Protein AF-A0A9X9LPS5-F1 (afdb_monomer)

pLDDT: mean 84.14, std 15.3, range [24.0, 96.62]

Radius of gyration: 23.67 Å; Cα contacts (8 Å, |Δi|>4): 161; chains: 1; bounding box: 56×46×70 Å

Sequence (184 aa):
MENSTHTVIEFTRELHTCDINDKSITESTVRVIWAYHHEDVGEAGPKYHDSNRGTKSLRLLNPEKTNVLSTAIPYFDLVNQDVPIPNKGTTYWCQMFKIPVFQEKHHVIKVEPLIQRGHESLVHHILLYQCSSSFNDSVLDYGHECYHPNMPDAFLTCETVIFAWAIGGEVGPMITEMGHYSWL

Structure (mmCIF, N/CA/C/O backbone):
data_AF-A0A9X9LPS5-F1
#
_entry.id   AF-A0A9X9LPS5-F1
#
loop_
_atom_site.group_PDB
_atom_site.id
_atom_site.type_symbol
_atom_site.label_atom_id
_atom_site.label_alt_id
_atom_site.label_comp_id
_atom_site.label_asym_id
_atom_site.label_entity_id
_atom_site.label_seq_id
_atom_site.pdbx_PDB_ins_code
_atom_site.Cartn_x
_atom_site.Cartn_y
_atom_site.Cartn_z
_atom_site.occupancy
_atom_site.B_iso_or_equiv
_atom_site.auth_seq_id
_atom_site.auth_comp_id
_atom_site.auth_asym_id
_atom_site.auth_atom_id
_atom_site.pdbx_PDB_model_num
ATOM 1 N N . MET A 1 1 ? 27.920 -9.971 -15.909 1.00 74.62 1 MET A N 1
ATOM 2 C CA . MET A 1 1 ? 28.375 -11.345 -15.593 1.00 74.62 1 MET A CA 1
ATOM 3 C C . MET A 1 1 ? 27.223 -12.292 -15.856 1.00 74.62 1 MET A C 1
ATOM 5 O O . MET A 1 1 ? 26.151 -12.054 -15.323 1.00 74.62 1 MET A O 1
ATOM 9 N N . GLU A 1 2 ? 27.417 -13.319 -16.674 1.00 83.19 2 GLU A N 1
ATOM 10 C CA . GLU A 1 2 ? 26.388 -14.314 -16.997 1.00 83.19 2 GLU A CA 1
ATOM 11 C C . GLU A 1 2 ? 26.778 -15.671 -16.409 1.00 83.19 2 GLU A C 1
ATOM 13 O O . GLU A 1 2 ? 27.948 -16.053 -16.439 1.00 83.19 2 GLU A O 1
ATOM 18 N N . ASN A 1 3 ? 25.806 -16.377 -15.838 1.00 86.69 3 ASN A N 1
ATOM 19 C CA . ASN A 1 3 ? 25.945 -17.771 -15.434 1.00 86.69 3 ASN A CA 1
ATOM 20 C C . ASN A 1 3 ? 24.772 -18.596 -15.983 1.00 86.69 3 ASN A C 1
ATOM 22 O O . ASN A 1 3 ? 23.863 -18.060 -16.606 1.00 86.69 3 ASN A O 1
ATOM 26 N N . SER A 1 4 ? 24.758 -19.902 -15.709 1.00 87.44 4 SER A N 1
ATOM 27 C CA . SER A 1 4 ? 23.743 -20.839 -16.220 1.00 87.44 4 SER A CA 1
ATOM 28 C C . SER A 1 4 ? 22.293 -20.541 -15.814 1.00 87.44 4 SER A C 1
ATOM 30 O O . SER A 1 4 ? 21.385 -21.217 -16.290 1.00 87.44 4 SER A O 1
ATOM 32 N N . THR A 1 5 ? 22.059 -19.581 -14.919 1.00 89.19 5 THR A N 1
ATOM 33 C CA . THR A 1 5 ? 20.726 -19.247 -14.403 1.00 89.19 5 THR A CA 1
ATOM 34 C C . THR A 1 5 ? 20.349 -17.782 -14.597 1.00 89.19 5 THR A C 1
ATOM 36 O O . THR A 1 5 ? 19.162 -17.485 -14.692 1.00 89.19 5 THR A O 1
ATOM 39 N N . HIS A 1 6 ? 21.321 -16.865 -14.632 1.00 83.88 6 HIS A N 1
ATOM 40 C CA . HIS A 1 6 ? 21.060 -15.429 -14.622 1.00 83.88 6 HIS A CA 1
ATOM 41 C C . HIS A 1 6 ? 22.173 -14.632 -15.309 1.00 83.88 6 HIS A C 1
ATOM 43 O O . HIS A 1 6 ? 23.361 -14.945 -15.191 1.00 83.88 6 HIS A O 1
ATOM 49 N N . THR A 1 7 ? 21.769 -13.515 -15.908 1.00 84.19 7 THR A N 1
ATOM 50 C CA . THR A 1 7 ? 22.662 -12.459 -16.389 1.00 84.19 7 THR A CA 1
ATOM 51 C C . THR A 1 7 ? 22.560 -11.254 -15.464 1.00 84.19 7 THR A C 1
ATOM 53 O O . THR A 1 7 ? 21.477 -10.728 -15.220 1.00 84.19 7 THR A O 1
ATOM 56 N N . VAL A 1 8 ? 23.702 -10.808 -14.949 1.00 88.44 8 VAL A N 1
ATOM 57 C CA . VAL A 1 8 ? 23.836 -9.601 -14.131 1.00 88.44 8 VAL A CA 1
ATOM 58 C C . VAL A 1 8 ? 24.397 -8.483 -14.997 1.00 88.44 8 VAL A C 1
ATOM 60 O O . VAL A 1 8 ? 25.515 -8.598 -15.516 1.00 88.44 8 VAL A O 1
ATOM 63 N N . ILE A 1 9 ? 23.625 -7.405 -15.120 1.00 87.81 9 ILE A N 1
ATOM 64 C CA . ILE A 1 9 ? 24.008 -6.163 -15.790 1.00 87.81 9 ILE A CA 1
ATOM 65 C C . ILE A 1 9 ? 24.124 -5.085 -14.717 1.00 87.81 9 ILE A C 1
ATOM 67 O O . ILE A 1 9 ? 23.168 -4.831 -13.987 1.00 87.81 9 ILE A O 1
ATOM 71 N N . GLU A 1 10 ? 25.294 -4.465 -14.632 1.00 92.56 10 GLU A N 1
ATOM 72 C CA . GLU A 1 10 ? 25.580 -3.377 -13.703 1.00 92.56 10 GLU A CA 1
ATOM 73 C C . GLU A 1 10 ? 25.926 -2.122 -14.500 1.00 92.56 10 GLU A C 1
ATOM 75 O O . GLU A 1 10 ? 26.668 -2.181 -15.482 1.00 92.56 10 GLU A O 1
ATOM 80 N N . PHE A 1 11 ? 25.361 -0.990 -14.093 1.00 94.00 11 PHE A N 1
ATOM 81 C CA . PHE A 1 11 ? 25.647 0.311 -14.677 1.00 94.00 11 PHE A CA 1
ATOM 82 C C . PHE A 1 11 ? 25.477 1.402 -13.624 1.00 94.00 11 PHE A C 1
ATOM 84 O O . PHE A 1 11 ? 24.737 1.243 -12.653 1.00 94.00 11 PHE A O 1
ATOM 91 N N . THR A 1 12 ? 26.120 2.538 -13.872 1.00 94.50 12 THR A N 1
ATOM 92 C CA . THR A 1 12 ? 26.003 3.738 -13.046 1.00 94.50 12 THR A CA 1
ATOM 93 C C . THR A 1 12 ? 25.551 4.894 -13.922 1.00 94.50 12 THR A C 1
ATOM 95 O O . THR A 1 12 ? 25.938 4.992 -15.086 1.00 94.50 12 THR A O 1
ATOM 98 N N . ARG A 1 13 ? 24.723 5.775 -13.365 1.00 93.50 13 ARG A N 1
ATOM 99 C CA . ARG A 1 13 ? 24.248 6.994 -14.019 1.00 93.50 13 ARG A CA 1
ATOM 100 C C . ARG A 1 13 ? 24.193 8.121 -12.995 1.00 93.50 13 ARG A C 1
ATOM 102 O O . ARG A 1 13 ? 23.850 7.881 -11.839 1.00 93.50 13 ARG A O 1
ATOM 109 N N . GLU A 1 14 ? 24.504 9.338 -13.422 1.00 95.50 14 GLU A N 1
ATOM 110 C CA . GLU A 1 14 ? 24.326 10.530 -12.592 1.00 95.50 14 GLU A CA 1
ATOM 111 C C . GLU A 1 14 ? 22.839 10.798 -12.313 1.00 95.50 14 GLU A C 1
ATOM 113 O O . GLU A 1 14 ? 21.967 10.527 -13.141 1.00 95.50 14 GLU A O 1
ATOM 118 N N . LEU A 1 15 ? 22.529 11.349 -11.137 1.00 94.88 15 LEU A N 1
ATOM 119 C CA . LEU A 1 15 ? 21.144 11.667 -10.770 1.00 94.88 15 LEU A CA 1
ATOM 120 C C . LEU A 1 15 ? 20.557 12.783 -11.645 1.00 94.88 15 LEU A C 1
ATOM 122 O O . LEU A 1 15 ? 19.369 12.768 -11.973 1.00 94.88 15 LEU A O 1
ATOM 126 N N . HIS A 1 16 ? 21.398 13.733 -12.039 1.00 95.50 16 HIS A N 1
ATOM 127 C CA . HIS A 1 16 ? 21.055 14.844 -12.908 1.00 95.50 16 HIS A CA 1
ATOM 128 C C . HIS A 1 16 ? 22.180 15.036 -13.918 1.00 95.50 16 HIS A C 1
ATOM 130 O O . HIS A 1 16 ? 23.345 15.052 -13.535 1.00 95.50 16 HIS A O 1
ATOM 136 N N . THR A 1 17 ? 21.815 15.176 -15.188 1.00 95.25 17 THR A N 1
ATOM 137 C CA . THR A 1 17 ? 22.740 15.390 -16.303 1.00 95.25 17 THR A CA 1
ATOM 138 C C . THR A 1 17 ? 22.391 16.709 -16.997 1.00 95.25 17 THR A C 1
ATOM 140 O O . THR A 1 17 ? 21.292 17.239 -16.832 1.00 95.25 17 THR A O 1
ATOM 143 N N . CYS A 1 18 ? 23.317 17.251 -17.791 1.00 95.56 18 CYS A N 1
ATOM 144 C CA . CYS A 1 18 ? 23.078 18.463 -18.586 1.00 95.56 18 CYS A CA 1
ATOM 145 C C . CYS A 1 18 ? 22.325 18.193 -19.907 1.00 95.56 18 CYS A C 1
ATOM 147 O O . CYS A 1 18 ? 22.102 19.129 -20.676 1.00 95.56 18 CYS A O 1
ATOM 149 N N . ASP A 1 19 ? 21.968 16.936 -20.201 1.00 96.62 19 ASP A N 1
ATOM 150 C CA . ASP A 1 19 ? 21.188 16.570 -21.388 1.00 96.62 19 ASP A CA 1
ATOM 151 C C . ASP A 1 19 ? 19.694 16.792 -21.119 1.00 96.62 19 ASP A C 1
ATOM 153 O O . ASP A 1 19 ? 19.110 16.236 -20.191 1.00 96.62 19 ASP A O 1
ATOM 157 N N . ILE A 1 20 ? 19.049 17.608 -21.950 1.00 95.50 20 ILE A N 1
ATOM 158 C CA . ILE A 1 20 ? 17.627 17.942 -21.806 1.00 95.50 20 ILE A CA 1
ATOM 159 C C . ILE A 1 20 ? 16.688 16.763 -22.105 1.00 95.50 20 ILE A C 1
ATOM 161 O O . ILE A 1 20 ? 15.516 16.813 -21.734 1.00 95.50 20 ILE A O 1
ATOM 165 N N . ASN A 1 21 ? 17.175 15.720 -22.782 1.00 96.44 21 ASN A N 1
ATOM 166 C CA . ASN A 1 21 ? 16.396 14.521 -23.100 1.00 96.44 21 ASN A CA 1
ATOM 167 C C . ASN A 1 21 ? 16.407 13.497 -21.958 1.00 96.44 21 ASN A C 1
ATOM 169 O O . ASN A 1 21 ? 15.628 12.541 -21.960 1.00 96.44 21 ASN A O 1
ATOM 173 N N . ASP A 1 22 ? 17.275 13.701 -20.971 1.00 95.12 22 ASP A N 1
ATOM 174 C CA . ASP A 1 22 ? 17.469 12.785 -19.869 1.00 95.12 22 ASP A CA 1
ATOM 175 C C . ASP A 1 22 ? 16.442 13.003 -18.757 1.00 95.12 22 ASP A C 1
ATOM 177 O O . ASP A 1 22 ? 16.177 14.114 -18.288 1.00 95.12 22 ASP A O 1
ATOM 181 N N . LYS A 1 23 ? 15.897 11.901 -18.233 1.00 92.50 23 LYS A N 1
ATOM 182 C CA . LYS A 1 23 ? 15.044 11.978 -17.047 1.00 92.50 23 LYS A CA 1
ATOM 183 C C . LYS A 1 23 ? 15.907 12.165 -15.803 1.00 92.50 23 LYS A C 1
ATOM 185 O O . LYS A 1 23 ? 16.662 11.259 -15.444 1.00 92.50 23 LYS A O 1
ATOM 190 N N . SER A 1 24 ? 15.758 13.306 -15.133 1.00 93.88 24 SER A N 1
ATOM 191 C CA . SER A 1 24 ? 16.364 13.544 -13.817 1.00 93.88 24 SER A CA 1
ATOM 192 C C . SER A 1 24 ? 15.774 12.602 -12.763 1.00 93.88 24 SER A C 1
ATOM 194 O O . SER A 1 24 ? 14.554 12.420 -12.701 1.00 93.88 24 SER A O 1
ATOM 196 N N . ILE A 1 25 ? 16.639 12.016 -11.937 1.00 93.81 25 ILE A N 1
ATOM 197 C CA . ILE A 1 25 ? 16.272 11.175 -10.797 1.00 93.81 25 ILE A CA 1
ATOM 198 C C . ILE A 1 25 ? 16.160 12.078 -9.569 1.00 93.81 25 ILE A C 1
ATOM 200 O O . ILE A 1 25 ? 17.117 12.743 -9.185 1.00 93.81 25 ILE A O 1
ATOM 204 N N . THR A 1 26 ? 14.978 12.102 -8.959 1.00 92.31 26 THR A N 1
ATOM 205 C CA . THR A 1 26 ? 14.684 12.901 -7.762 1.00 92.31 26 THR A CA 1
ATOM 206 C C . THR A 1 26 ? 14.228 11.992 -6.620 1.00 92.31 26 THR A C 1
ATOM 208 O O . THR A 1 26 ? 14.158 10.772 -6.769 1.00 92.31 26 THR A O 1
ATOM 211 N N . GLU A 1 27 ? 13.878 12.572 -5.472 1.00 90.19 27 GLU A N 1
ATOM 212 C CA . GLU A 1 27 ? 13.317 11.832 -4.330 1.00 90.19 27 GLU A CA 1
ATOM 213 C C . GLU A 1 27 ? 11.903 11.277 -4.580 1.00 90.19 27 GLU A C 1
ATOM 215 O O . GLU A 1 27 ? 11.372 10.511 -3.768 1.00 90.19 27 GLU A O 1
ATOM 220 N N . SER A 1 28 ? 11.283 11.673 -5.696 1.00 89.38 28 SER A N 1
ATOM 221 C CA . SER A 1 28 ? 9.965 11.204 -6.115 1.00 89.38 28 SER A CA 1
ATOM 222 C C . SER A 1 28 ? 10.003 9.766 -6.636 1.00 89.38 28 SER A C 1
ATOM 224 O O . SER A 1 28 ? 11.048 9.199 -6.953 1.00 89.38 28 SER A O 1
ATOM 226 N N . THR A 1 29 ? 8.819 9.175 -6.773 1.00 89.88 29 THR A N 1
ATOM 227 C CA . THR A 1 29 ? 8.677 7.858 -7.399 1.00 89.88 29 THR A CA 1
ATOM 228 C C . THR A 1 29 ? 9.033 7.931 -8.886 1.00 89.88 29 THR A C 1
ATOM 230 O O . THR A 1 29 ? 8.504 8.760 -9.626 1.00 89.88 29 THR A O 1
ATOM 233 N N . VAL A 1 30 ? 9.897 7.023 -9.335 1.00 92.19 30 VAL A N 1
ATOM 234 C CA . VAL A 1 30 ? 10.302 6.849 -10.730 1.00 92.19 30 VAL A CA 1
ATOM 235 C C . VAL A 1 30 ? 9.641 5.594 -11.286 1.00 92.19 30 VAL A C 1
ATOM 237 O O . VAL A 1 30 ? 9.713 4.518 -10.693 1.00 92.19 30 VAL A O 1
ATOM 240 N N . ARG A 1 31 ? 9.006 5.711 -12.455 1.00 93.19 31 ARG A N 1
ATOM 241 C CA . ARG A 1 31 ? 8.481 4.556 -13.186 1.00 93.19 31 ARG A CA 1
ATOM 242 C C . ARG A 1 31 ? 9.579 3.987 -14.075 1.00 93.19 31 ARG A C 1
ATOM 244 O O . ARG A 1 31 ? 9.921 4.581 -15.092 1.00 93.19 31 ARG A O 1
ATOM 251 N N . VAL A 1 32 ? 10.109 2.836 -13.689 1.00 93.62 32 VAL A N 1
ATOM 252 C CA . VAL A 1 32 ? 11.064 2.077 -14.493 1.00 93.62 32 VAL A CA 1
ATOM 253 C C . VAL A 1 32 ? 10.295 1.204 -15.471 1.00 93.62 32 VAL A C 1
ATOM 255 O O . VAL A 1 32 ? 9.266 0.619 -15.126 1.00 93.62 32 VAL A O 1
ATOM 258 N N . ILE A 1 33 ? 10.790 1.132 -16.699 1.00 95.56 33 ILE A N 1
ATOM 259 C CA . ILE A 1 33 ? 10.287 0.233 -17.732 1.00 95.56 33 ILE A CA 1
ATOM 260 C C . ILE A 1 33 ? 11.353 -0.816 -18.016 1.00 95.56 33 ILE A C 1
ATOM 262 O O . ILE A 1 33 ? 12.545 -0.536 -17.917 1.00 95.56 33 ILE A O 1
ATOM 266 N N . TRP A 1 34 ? 10.922 -2.021 -18.350 1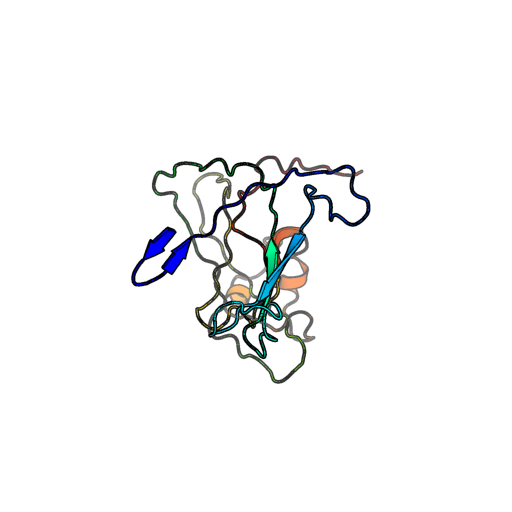.00 94.06 34 TRP A N 1
ATOM 267 C CA . TRP A 1 34 ? 11.816 -3.088 -18.765 1.00 94.06 34 TRP A CA 1
ATOM 268 C C . TRP A 1 34 ? 11.214 -3.816 -19.955 1.00 94.06 34 TRP A C 1
ATOM 270 O O . TRP A 1 34 ? 9.992 -3.878 -20.115 1.00 94.06 34 TRP A O 1
ATOM 280 N N . ALA A 1 35 ? 12.089 -4.358 -20.786 1.00 94.12 35 ALA A N 1
ATOM 281 C CA . ALA A 1 35 ? 11.737 -5.213 -21.898 1.00 94.12 35 ALA A CA 1
ATOM 282 C C . ALA A 1 35 ? 12.910 -6.136 -22.215 1.00 94.12 35 ALA A C 1
ATOM 284 O O . ALA A 1 35 ? 14.062 -5.745 -22.026 1.00 94.12 35 ALA A O 1
ATOM 285 N N . TYR A 1 36 ? 12.620 -7.339 -22.699 1.00 91.50 36 TYR A N 1
ATOM 286 C CA . TYR A 1 36 ? 13.639 -8.253 -23.201 1.00 91.50 36 TYR A CA 1
ATOM 287 C C . TYR A 1 36 ? 13.118 -9.063 -24.385 1.00 91.50 36 TYR A C 1
ATOM 289 O O . TYR A 1 36 ? 11.914 -9.202 -24.595 1.00 91.50 36 TYR A O 1
ATOM 297 N N . HIS A 1 37 ? 14.048 -9.601 -25.163 1.00 91.94 37 HIS A N 1
ATOM 298 C CA . HIS A 1 37 ? 13.771 -10.504 -26.268 1.00 91.94 37 HIS A CA 1
ATOM 299 C C . HIS A 1 37 ? 14.561 -11.803 -26.055 1.00 91.94 37 HIS A C 1
ATOM 301 O O . HIS A 1 37 ? 15.551 -11.810 -25.330 1.00 91.94 37 HIS A O 1
ATOM 307 N N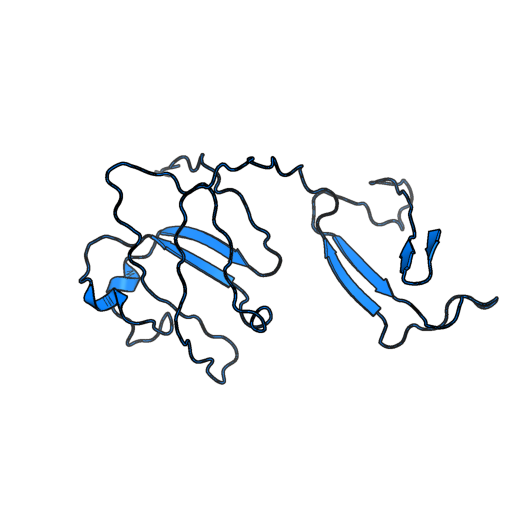 . HIS A 1 38 ? 14.085 -12.909 -26.627 1.00 88.88 38 HIS A N 1
ATOM 308 C CA . HIS A 1 38 ? 14.715 -14.228 -26.471 1.00 88.88 38 HIS A CA 1
ATOM 309 C C . HIS A 1 38 ? 15.939 -14.413 -27.378 1.00 88.88 38 HIS A C 1
ATOM 311 O O . HIS A 1 38 ? 16.773 -15.274 -27.127 1.00 88.88 38 HIS A O 1
ATOM 317 N N . GLU A 1 39 ? 16.020 -13.616 -28.439 1.00 87.88 39 GLU A N 1
ATOM 318 C CA . GLU A 1 39 ? 17.186 -13.529 -29.314 1.00 87.88 39 GLU A CA 1
ATOM 319 C C . GLU A 1 39 ? 18.050 -12.326 -28.949 1.00 87.88 39 GLU A C 1
ATOM 321 O O . GLU A 1 39 ? 17.517 -11.255 -28.632 1.00 87.88 39 GLU A O 1
ATOM 326 N N . ASP A 1 40 ? 19.359 -12.503 -29.106 1.00 86.00 40 ASP A N 1
ATOM 327 C CA . ASP A 1 40 ? 20.353 -11.451 -28.951 1.00 86.00 40 ASP A CA 1
ATOM 328 C C . ASP A 1 40 ? 20.174 -10.318 -29.970 1.00 86.00 40 ASP A C 1
ATOM 330 O O . ASP A 1 40 ? 19.582 -10.463 -31.045 1.00 86.00 40 ASP A O 1
ATOM 334 N N . VAL A 1 41 ? 20.717 -9.154 -29.619 1.00 88.88 41 VAL A N 1
ATOM 335 C CA . VAL A 1 41 ? 20.681 -7.962 -30.468 1.00 88.88 41 VAL A CA 1
ATOM 336 C C . VAL A 1 41 ? 21.559 -8.182 -31.704 1.00 88.88 41 VAL A C 1
ATOM 338 O O . VAL A 1 41 ? 22.776 -8.302 -31.595 1.00 88.88 41 VAL A O 1
ATOM 341 N N . GLY A 1 42 ? 20.935 -8.225 -32.884 1.00 87.69 42 GLY A N 1
ATOM 342 C CA . GLY A 1 42 ? 21.627 -8.303 -34.174 1.00 87.69 42 GLY A CA 1
ATOM 343 C C . GLY A 1 42 ? 22.035 -6.930 -34.726 1.00 87.69 42 GLY A C 1
ATOM 344 O O . GLY A 1 42 ? 21.793 -5.895 -34.110 1.00 87.69 42 GLY A O 1
ATOM 345 N N . GLU A 1 43 ? 22.599 -6.905 -35.939 1.00 89.50 43 GLU A N 1
ATOM 346 C CA . GLU A 1 43 ? 23.106 -5.673 -36.580 1.00 89.50 43 GLU A CA 1
ATOM 347 C C . GLU A 1 43 ? 22.037 -4.590 -36.798 1.00 89.50 43 GLU A C 1
ATOM 349 O O . GLU A 1 43 ? 22.337 -3.399 -36.758 1.00 89.50 43 GLU A O 1
ATOM 354 N N . ALA A 1 44 ? 20.778 -4.990 -36.996 1.00 90.12 44 ALA A N 1
ATOM 355 C CA . ALA A 1 44 ? 19.653 -4.072 -37.176 1.00 90.12 44 ALA A CA 1
ATOM 356 C C . ALA A 1 44 ? 19.114 -3.483 -35.854 1.00 90.12 44 ALA A C 1
ATOM 358 O O . ALA A 1 44 ? 18.161 -2.704 -35.876 1.00 90.12 44 ALA A O 1
ATOM 359 N N . GLY A 1 45 ? 19.702 -3.849 -34.710 1.00 90.62 45 GLY A N 1
ATOM 360 C CA . GLY A 1 45 ? 19.258 -3.431 -33.384 1.00 90.62 45 GLY A CA 1
ATOM 361 C C . GLY A 1 45 ? 18.302 -4.423 -32.707 1.00 90.62 45 GLY A C 1
ATOM 362 O O . GLY A 1 45 ? 18.085 -5.537 -33.196 1.00 90.62 45 GLY A O 1
ATOM 363 N N . PRO A 1 46 ? 17.767 -4.057 -31.527 1.00 90.56 46 PRO A N 1
ATOM 364 C CA . PRO A 1 46 ? 16.923 -4.942 -30.736 1.00 90.56 46 PRO A CA 1
ATOM 365 C C . PRO A 1 46 ? 15.591 -5.212 -31.440 1.00 90.56 46 PRO A C 1
ATOM 367 O O . PRO A 1 46 ? 14.928 -4.298 -31.935 1.00 90.56 46 PRO A O 1
ATOM 370 N N . LYS A 1 47 ? 15.175 -6.481 -31.447 1.00 91.75 47 LYS A N 1
ATOM 371 C CA . LYS A 1 47 ? 13.851 -6.886 -31.926 1.00 91.75 47 LYS A CA 1
ATOM 372 C C . LYS A 1 47 ? 12.753 -6.396 -30.980 1.00 91.75 47 LYS A C 1
ATOM 374 O O . LYS A 1 47 ? 12.984 -6.168 -29.791 1.00 91.75 47 LYS A O 1
ATOM 379 N N . TYR A 1 48 ? 11.541 -6.251 -31.515 1.00 92.94 48 TYR A N 1
ATOM 380 C CA . TYR A 1 48 ? 10.372 -5.921 -30.704 1.00 92.94 48 TYR A CA 1
ATOM 381 C C . TYR A 1 48 ? 10.121 -7.021 -29.661 1.00 92.94 48 TYR A C 1
ATOM 383 O O . TYR A 1 48 ? 10.130 -8.202 -29.979 1.00 92.94 48 TYR A O 1
ATOM 391 N N . HIS A 1 49 ? 9.914 -6.625 -28.408 1.00 93.50 49 HIS A N 1
ATOM 392 C CA . HIS A 1 49 ? 9.896 -7.503 -27.228 1.00 93.50 49 HIS A CA 1
ATOM 393 C C . HIS A 1 49 ? 8.553 -8.223 -26.978 1.00 93.50 49 HIS A C 1
ATOM 395 O O . HIS A 1 49 ? 8.396 -8.889 -25.958 1.00 93.50 49 HIS A O 1
ATOM 401 N N . ASP A 1 50 ? 7.542 -8.033 -27.831 1.00 94.38 50 ASP A N 1
ATOM 402 C CA . ASP A 1 50 ? 6.184 -8.568 -27.646 1.00 94.38 50 ASP A CA 1
ATOM 403 C C . ASP A 1 50 ? 5.636 -8.334 -26.221 1.00 94.38 50 ASP A C 1
ATOM 405 O O . ASP A 1 50 ? 5.629 -7.195 -25.734 1.00 94.38 50 ASP A O 1
ATOM 409 N N . SER A 1 51 ? 5.175 -9.395 -25.548 1.00 95.75 51 SER A N 1
ATOM 410 C CA . SER A 1 51 ? 4.670 -9.381 -24.171 1.00 95.75 51 SER A CA 1
ATOM 411 C C . SER A 1 51 ? 5.765 -9.381 -23.103 1.00 95.75 51 SER A C 1
ATOM 413 O O . SER A 1 51 ? 5.447 -9.201 -21.929 1.00 95.75 51 SER A O 1
ATOM 415 N N . ASN A 1 52 ? 7.039 -9.552 -23.471 1.00 95.38 52 ASN A N 1
ATOM 416 C CA . ASN A 1 52 ? 8.173 -9.602 -22.543 1.00 95.38 52 ASN A CA 1
ATOM 417 C C . ASN A 1 52 ? 8.614 -8.191 -22.155 1.00 95.38 52 ASN A C 1
ATOM 419 O O . ASN A 1 52 ? 9.741 -7.758 -22.394 1.00 95.38 52 ASN A O 1
ATOM 423 N N . ARG A 1 53 ? 7.679 -7.452 -21.566 1.00 95.88 53 ARG A N 1
ATOM 424 C CA . ARG A 1 53 ? 7.850 -6.072 -21.135 1.00 95.88 53 ARG A CA 1
ATOM 425 C C . ARG A 1 53 ? 7.054 -5.812 -19.874 1.00 95.88 53 ARG A C 1
ATOM 427 O O . ARG A 1 53 ? 6.049 -6.465 -19.602 1.00 95.88 53 ARG A O 1
ATOM 434 N N . GLY A 1 54 ? 7.436 -4.776 -19.152 1.00 96.00 54 GLY A N 1
ATOM 435 C CA . GLY A 1 54 ? 6.689 -4.354 -17.988 1.00 96.00 54 GLY A CA 1
ATOM 436 C C . GLY A 1 54 ? 7.155 -3.021 -17.454 1.00 96.00 54 GLY A C 1
ATOM 437 O O . GLY A 1 54 ? 8.044 -2.361 -17.991 1.00 96.00 54 GLY A O 1
ATOM 438 N N . THR A 1 55 ? 6.514 -2.616 -16.367 1.00 95.12 55 THR A N 1
ATOM 439 C CA . THR A 1 55 ? 6.850 -1.382 -15.669 1.00 95.12 55 THR A CA 1
ATOM 440 C C . THR A 1 55 ? 6.789 -1.603 -14.170 1.00 95.12 55 THR A C 1
ATOM 442 O O . THR A 1 55 ? 5.932 -2.353 -13.706 1.00 95.12 55 THR A O 1
ATOM 445 N N . LYS A 1 56 ? 7.635 -0.907 -13.416 1.00 90.56 56 LYS A N 1
ATOM 446 C CA . LYS A 1 56 ? 7.624 -0.912 -11.955 1.00 90.56 56 LYS A CA 1
ATOM 447 C C . LYS A 1 56 ? 7.877 0.496 -11.429 1.00 90.56 56 LYS A C 1
ATOM 449 O O . LYS A 1 56 ? 8.814 1.160 -11.860 1.00 90.56 56 LYS A O 1
ATOM 454 N N . SER A 1 57 ? 7.040 0.948 -10.503 1.00 89.94 57 SER A N 1
ATOM 455 C CA . SER A 1 57 ? 7.256 2.202 -9.780 1.00 89.94 57 SER A CA 1
ATOM 456 C C . SER A 1 57 ? 8.213 1.953 -8.618 1.00 89.94 57 SER A C 1
ATOM 458 O O . SER A 1 57 ? 7.989 1.036 -7.832 1.00 89.94 57 SER A O 1
ATOM 460 N N . LEU A 1 58 ? 9.287 2.735 -8.532 1.00 88.12 58 LEU A N 1
ATOM 461 C CA . LEU A 1 58 ? 10.352 2.595 -7.542 1.00 88.12 58 LEU A CA 1
ATOM 462 C C . LEU A 1 58 ? 10.711 3.954 -6.946 1.00 88.12 58 LEU A C 1
ATOM 464 O O . LEU A 1 58 ? 10.689 4.968 -7.641 1.00 88.12 58 LEU A O 1
ATOM 468 N N . ARG A 1 59 ? 11.134 3.966 -5.683 1.00 88.25 59 ARG A N 1
ATOM 469 C CA . ARG A 1 59 ? 11.821 5.110 -5.083 1.00 88.25 59 AR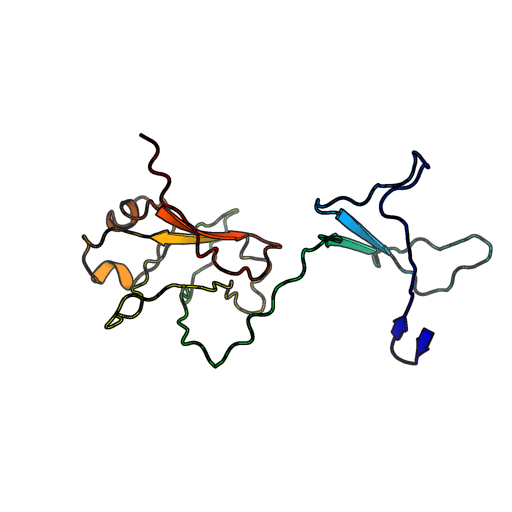G A CA 1
ATOM 470 C C . ARG A 1 59 ? 13.319 4.820 -5.071 1.00 88.25 59 ARG A C 1
ATOM 472 O O . ARG A 1 59 ? 13.798 4.083 -4.218 1.00 88.25 59 ARG A O 1
ATOM 479 N N . LEU A 1 60 ? 14.034 5.347 -6.068 1.00 89.38 60 LEU A N 1
ATOM 480 C CA . LEU A 1 60 ? 15.465 5.062 -6.264 1.00 89.38 60 LEU A CA 1
ATOM 481 C C . LEU A 1 60 ? 16.336 5.684 -5.165 1.00 89.38 60 LEU A C 1
ATOM 483 O O . LEU A 1 60 ? 17.339 5.099 -4.774 1.00 89.38 60 LEU A O 1
ATOM 487 N N . LEU A 1 61 ? 15.923 6.841 -4.645 1.00 89.50 61 LEU A N 1
ATOM 488 C CA . LEU A 1 61 ? 16.574 7.538 -3.535 1.00 89.50 61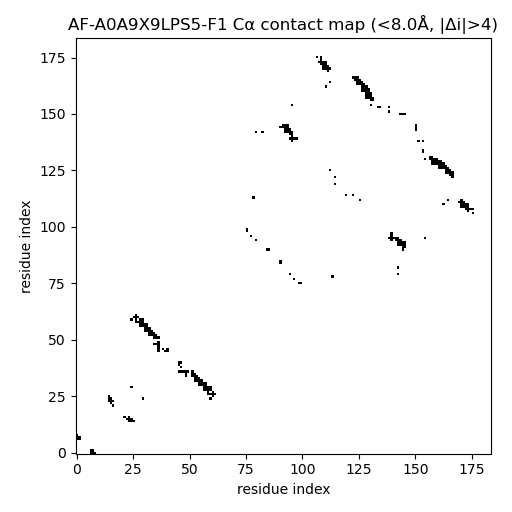 LEU A CA 1
ATOM 489 C C . LEU A 1 61 ? 15.816 7.261 -2.232 1.00 89.50 61 LEU A C 1
ATOM 491 O O . LEU A 1 61 ? 15.164 8.146 -1.676 1.00 89.50 61 LEU A O 1
ATOM 495 N N . ASN A 1 62 ? 15.812 6.003 -1.789 1.00 75.31 62 ASN A N 1
ATOM 496 C CA . ASN A 1 62 ? 15.173 5.649 -0.526 1.00 75.31 62 ASN A CA 1
ATOM 497 C C . ASN A 1 62 ? 16.124 6.013 0.630 1.00 75.31 62 ASN A C 1
ATOM 499 O O . ASN A 1 62 ? 17.286 5.603 0.582 1.00 75.31 62 ASN A O 1
ATOM 503 N N . PRO A 1 63 ? 15.679 6.763 1.655 1.00 68.75 63 PRO A N 1
ATOM 504 C CA . PRO A 1 63 ? 16.500 6.979 2.840 1.00 68.75 63 PRO A CA 1
ATOM 505 C C . PRO A 1 63 ? 16.842 5.627 3.472 1.00 68.75 63 PRO A C 1
ATOM 507 O O . PRO A 1 63 ? 16.015 4.708 3.448 1.00 68.75 63 PRO A O 1
ATOM 510 N N . GLU A 1 64 ? 18.057 5.496 4.012 1.00 63.69 64 GLU A N 1
ATOM 511 C CA . GLU A 1 64 ? 18.448 4.278 4.718 1.00 63.69 64 GLU A CA 1
ATOM 512 C C . GLU A 1 64 ? 17.405 3.956 5.787 1.00 63.69 64 GLU A C 1
ATOM 514 O O . GLU A 1 64 ? 17.101 4.766 6.666 1.00 63.69 64 GLU A O 1
ATOM 519 N N . LYS A 1 65 ? 16.835 2.753 5.699 1.00 63.66 65 LYS A N 1
ATOM 520 C CA . LYS A 1 65 ? 16.001 2.232 6.771 1.00 63.66 65 LYS A CA 1
ATOM 521 C C . LYS A 1 65 ? 16.937 1.895 7.916 1.00 63.66 65 LYS A C 1
ATOM 523 O O . LYS A 1 65 ? 17.711 0.944 7.818 1.00 63.66 65 LYS A O 1
ATOM 528 N N . THR A 1 66 ? 16.855 2.649 9.005 1.00 57.31 66 THR A N 1
ATOM 529 C CA . THR A 1 66 ? 17.471 2.244 10.263 1.00 57.31 66 THR A CA 1
ATOM 530 C C . THR A 1 66 ? 16.820 0.927 10.664 1.00 57.31 66 THR A C 1
ATOM 532 O O . THR A 1 66 ? 15.672 0.892 11.109 1.00 57.31 66 THR A O 1
ATOM 535 N N . ASN A 1 67 ? 17.524 -0.180 10.436 1.00 56.47 67 ASN A N 1
ATOM 536 C CA . ASN A 1 67 ? 17.093 -1.478 10.919 1.00 56.47 67 ASN A CA 1
ATOM 537 C C . ASN A 1 67 ? 17.135 -1.411 12.442 1.00 56.47 67 ASN A C 1
ATOM 539 O O . ASN A 1 67 ? 18.204 -1.493 13.047 1.00 56.47 67 ASN A O 1
ATOM 543 N N . VAL A 1 68 ? 15.973 -1.234 13.065 1.00 58.44 68 VAL A N 1
ATOM 544 C CA . VAL A 1 68 ? 15.833 -1.471 14.497 1.00 58.44 68 VAL A CA 1
ATOM 545 C C . VAL A 1 68 ? 16.033 -2.974 14.679 1.00 58.44 68 VAL A C 1
ATOM 547 O O . VAL A 1 68 ? 15.126 -3.767 14.436 1.00 58.44 68 VAL A O 1
ATOM 550 N N . LEU A 1 69 ? 17.267 -3.367 15.003 1.00 51.97 69 LEU A N 1
ATOM 551 C CA . LEU A 1 69 ? 17.637 -4.728 15.379 1.00 51.97 69 LEU A CA 1
ATOM 552 C C . LEU A 1 69 ? 16.733 -5.151 16.538 1.00 51.97 69 LEU A C 1
ATOM 554 O O . LEU A 1 69 ? 16.885 -4.675 17.662 1.00 51.97 69 LEU A O 1
ATOM 558 N N . SER A 1 70 ? 15.753 -6.004 16.242 1.00 56.34 70 SER A N 1
ATOM 559 C CA . SER A 1 70 ? 14.762 -6.417 17.220 1.00 56.34 70 SER A CA 1
ATOM 560 C C . SER A 1 70 ? 15.236 -7.670 17.948 1.00 56.34 70 SER A C 1
ATOM 562 O O . SER A 1 70 ? 15.294 -8.763 17.380 1.00 56.34 70 SER A O 1
ATOM 564 N N . THR A 1 71 ? 15.447 -7.543 19.251 1.00 63.81 71 THR A N 1
ATOM 565 C CA . THR A 1 71 ? 14.972 -8.554 20.204 1.00 63.81 71 THR A CA 1
ATOM 566 C C . THR A 1 71 ? 13.538 -8.955 19.827 1.00 63.81 71 THR A C 1
ATOM 568 O O . THR A 1 71 ? 12.821 -8.138 19.260 1.00 63.81 71 THR A O 1
ATOM 571 N N . ALA A 1 72 ? 13.082 -10.178 20.107 1.00 69.31 72 ALA A N 1
ATOM 572 C CA . ALA A 1 72 ? 11.690 -10.547 19.832 1.00 69.31 72 ALA A CA 1
ATOM 573 C C . ALA A 1 72 ? 10.729 -9.575 20.553 1.00 69.31 72 ALA A C 1
ATOM 575 O O . ALA A 1 72 ? 10.603 -9.618 21.776 1.00 69.31 72 ALA A O 1
ATOM 576 N N . ILE A 1 73 ? 10.106 -8.664 19.800 1.00 79.19 73 ILE A N 1
ATOM 577 C CA . ILE A 1 73 ? 9.125 -7.707 20.315 1.00 79.19 73 ILE A CA 1
ATOM 578 C C . ILE A 1 73 ? 7.755 -8.397 20.272 1.00 79.19 73 ILE A C 1
ATOM 580 O O . ILE A 1 73 ? 7.421 -8.994 19.244 1.00 79.19 73 ILE A O 1
ATOM 584 N N . PRO A 1 74 ? 6.955 -8.340 21.350 1.00 87.19 74 PRO A N 1
ATOM 585 C CA . PRO A 1 74 ? 5.584 -8.835 21.329 1.00 87.19 74 PRO A CA 1
ATOM 586 C C . PRO A 1 74 ? 4.759 -8.164 20.223 1.00 87.19 74 PRO A C 1
ATOM 588 O O . PRO A 1 74 ? 4.836 -6.950 20.039 1.00 87.19 74 PRO A O 1
ATOM 591 N N . TYR A 1 75 ? 3.947 -8.945 19.516 1.00 89.75 75 TYR A N 1
ATOM 592 C CA . TYR A 1 75 ? 3.042 -8.463 18.474 1.00 89.75 75 TYR A CA 1
ATOM 593 C C . TYR A 1 75 ? 1.656 -9.093 18.634 1.00 89.75 75 TYR A C 1
ATOM 595 O O . TYR A 1 75 ? 1.479 -10.063 19.374 1.00 89.75 75 TYR A O 1
ATOM 603 N N . PHE A 1 76 ? 0.673 -8.518 17.951 1.00 91.81 76 PHE A N 1
ATOM 604 C CA . PHE A 1 76 ? -0.670 -9.063 17.814 1.00 91.81 76 PHE A CA 1
ATOM 605 C C . PHE A 1 76 ? -1.197 -8.735 16.419 1.00 91.81 76 PHE A C 1
ATOM 607 O O . PHE A 1 76 ? -0.853 -7.692 15.858 1.00 91.81 76 PHE A O 1
ATOM 614 N N . ASP A 1 77 ? -2.055 -9.603 15.894 1.00 93.38 77 ASP A N 1
ATOM 615 C CA . ASP A 1 77 ? -2.597 -9.468 14.546 1.00 93.38 77 ASP A CA 1
ATOM 616 C C . ASP A 1 77 ? -4.046 -8.980 14.590 1.00 93.38 77 ASP A C 1
ATOM 618 O O . ASP A 1 77 ? -4.841 -9.407 15.431 1.00 93.38 77 ASP A O 1
ATOM 622 N N . LEU A 1 78 ? -4.397 -8.101 13.651 1.00 91.69 78 LEU A N 1
ATOM 623 C CA . LEU A 1 78 ? -5.762 -7.630 13.421 1.00 91.69 78 LEU A CA 1
ATOM 624 C C . LEU A 1 78 ? -6.190 -8.095 12.028 1.00 91.69 78 LEU A C 1
ATOM 626 O O . LEU A 1 78 ? -5.761 -7.528 11.023 1.00 91.69 78 LEU A O 1
ATOM 630 N N . VAL A 1 79 ? -6.987 -9.162 11.963 1.00 92.62 79 VAL A N 1
ATOM 631 C CA . VAL A 1 79 ? -7.321 -9.844 10.703 1.00 92.62 79 VAL A CA 1
ATOM 632 C C . VAL A 1 79 ? -8.821 -10.035 10.590 1.00 92.62 79 VAL A C 1
ATOM 634 O O . VAL A 1 79 ? -9.441 -10.650 11.460 1.00 92.62 79 VAL A O 1
ATOM 637 N N . ASN A 1 80 ? -9.392 -9.552 9.488 1.00 92.06 80 ASN A N 1
ATOM 638 C CA . ASN A 1 80 ? -10.774 -9.860 9.143 1.00 92.06 80 ASN A CA 1
ATOM 639 C C . ASN A 1 80 ? -10.879 -11.338 8.750 1.00 92.06 80 ASN A C 1
ATOM 641 O O . ASN A 1 80 ? -10.089 -11.818 7.936 1.00 92.06 80 ASN A O 1
ATOM 645 N N . GLN A 1 81 ? -11.862 -12.045 9.299 1.00 87.38 81 GLN A N 1
ATOM 646 C CA . GLN A 1 81 ? -12.074 -13.468 9.029 1.00 87.38 81 GLN A CA 1
ATOM 647 C C . GLN A 1 81 ? -13.144 -13.646 7.950 1.00 87.38 81 GLN A C 1
ATOM 649 O O . GLN A 1 81 ? -14.184 -12.993 8.008 1.00 87.38 81 GLN A O 1
ATOM 654 N N . ASP A 1 82 ? -12.874 -14.519 6.975 1.00 88.56 82 ASP A N 1
ATOM 655 C CA . ASP A 1 82 ? -13.840 -15.008 5.978 1.00 88.56 82 ASP A CA 1
A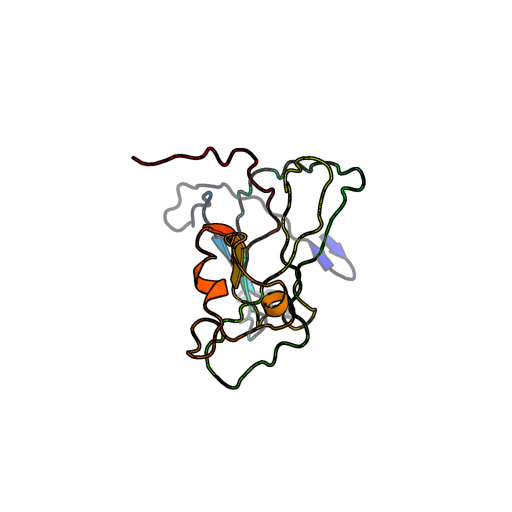TOM 656 C C . ASP A 1 82 ? -14.685 -13.921 5.284 1.00 88.56 82 ASP A C 1
ATOM 658 O O . ASP A 1 82 ? -15.886 -14.084 5.057 1.00 88.56 82 ASP A O 1
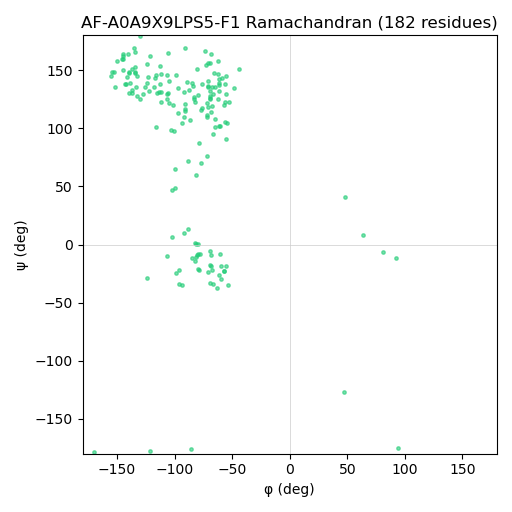ATOM 662 N N . VAL A 1 83 ? -14.061 -12.792 4.926 1.00 91.25 83 VAL A N 1
ATOM 663 C CA . VAL A 1 83 ? -14.762 -11.675 4.275 1.00 91.25 83 VAL A CA 1
ATOM 664 C C . VAL A 1 83 ? -15.224 -12.080 2.869 1.00 91.25 83 VAL A C 1
ATOM 666 O O . VAL A 1 83 ? -14.382 -12.354 2.006 1.00 91.25 83 VAL A O 1
ATOM 669 N N . PRO A 1 84 ? -16.539 -12.073 2.581 1.00 89.00 84 PRO A N 1
ATOM 670 C CA . PRO A 1 84 ? -17.032 -12.360 1.245 1.00 89.00 84 PRO A CA 1
ATOM 671 C C . PRO A 1 84 ? -16.693 -11.201 0.306 1.00 89.00 84 PRO A C 1
ATOM 673 O O . PRO A 1 84 ? -16.896 -10.035 0.642 1.00 89.00 84 PRO A O 1
ATOM 676 N N . ILE A 1 85 ? -16.222 -11.518 -0.900 1.00 90.00 85 ILE A N 1
ATOM 677 C CA . ILE A 1 85 ? -15.969 -10.518 -1.942 1.00 90.00 85 ILE A CA 1
ATOM 678 C C . ILE A 1 85 ? -17.225 -10.420 -2.816 1.00 90.00 85 ILE A C 1
ATOM 680 O O . ILE A 1 85 ? -17.489 -11.329 -3.607 1.00 90.00 85 ILE A O 1
ATOM 684 N N . PRO A 1 86 ? -18.038 -9.359 -2.678 1.00 89.94 86 PRO A N 1
ATOM 685 C CA . PRO A 1 86 ? -19.255 -9.216 -3.462 1.00 89.94 86 PRO A CA 1
ATOM 686 C C . PRO A 1 86 ? -18.935 -8.873 -4.921 1.00 89.94 86 PRO A C 1
ATOM 688 O O . PRO A 1 86 ? -17.922 -8.247 -5.229 1.00 89.94 86 PRO A O 1
ATOM 691 N N . ASN A 1 87 ? -19.848 -9.222 -5.828 1.00 92.00 87 ASN A N 1
ATOM 692 C CA . ASN A 1 87 ? -19.739 -8.892 -7.250 1.00 92.00 87 ASN A CA 1
ATOM 693 C C . ASN A 1 87 ? -20.092 -7.412 -7.519 1.00 92.00 87 ASN A C 1
ATOM 695 O O . ASN A 1 87 ? -21.155 -7.103 -8.057 1.00 92.00 87 ASN A O 1
ATOM 699 N N . LYS A 1 88 ? -19.224 -6.491 -7.089 1.00 91.19 88 LYS A N 1
ATOM 700 C CA . LYS A 1 88 ? -19.321 -5.041 -7.328 1.00 91.19 88 LYS A CA 1
ATOM 701 C C . LYS A 1 88 ? -17.930 -4.428 -7.502 1.00 91.19 88 LYS A C 1
ATOM 703 O O . LYS A 1 88 ? -16.935 -5.040 -7.133 1.00 91.19 88 LYS A O 1
ATOM 708 N N . GLY A 1 89 ? -17.869 -3.210 -8.044 1.00 90.88 89 GLY A N 1
ATOM 709 C CA . GLY A 1 89 ? -16.597 -2.555 -8.381 1.00 90.88 89 GLY A CA 1
ATOM 710 C C . GLY A 1 89 ? -15.688 -2.258 -7.182 1.00 90.88 89 GLY A C 1
ATOM 711 O O . GLY A 1 89 ? -14.479 -2.424 -7.292 1.00 90.88 89 GLY A O 1
ATOM 712 N N . THR A 1 90 ? -16.263 -1.864 -6.040 1.00 92.12 90 THR A N 1
ATOM 713 C CA . THR A 1 90 ? -15.509 -1.504 -4.828 1.00 92.12 90 THR A CA 1
ATOM 714 C C . THR A 1 90 ? -16.257 -1.967 -3.585 1.00 92.12 90 THR A C 1
ATOM 716 O O . THR A 1 90 ? -17.470 -1.786 -3.491 1.00 92.12 90 THR A O 1
ATOM 719 N N . THR A 1 91 ? -15.531 -2.523 -2.615 1.00 93.81 91 THR A N 1
ATOM 720 C CA . THR A 1 91 ? -16.065 -2.907 -1.302 1.00 93.81 91 THR A CA 1
ATOM 721 C C . THR A 1 91 ? -15.212 -2.289 -0.210 1.00 93.81 91 THR A C 1
ATOM 723 O O . THR A 1 91 ? -13.996 -2.456 -0.218 1.00 93.81 91 THR A O 1
ATOM 726 N N . TYR A 1 92 ? -15.856 -1.617 0.740 1.00 93.88 92 TYR A N 1
ATOM 727 C CA . TYR A 1 92 ? -15.227 -1.188 1.983 1.00 93.88 92 TYR A CA 1
ATOM 728 C C . TYR A 1 92 ? -15.721 -2.107 3.095 1.00 93.88 92 TYR A C 1
ATOM 730 O O . TYR A 1 92 ? -16.927 -2.229 3.299 1.00 93.88 92 TYR A O 1
ATOM 738 N N . TRP A 1 93 ? -14.801 -2.779 3.780 1.00 94.38 93 TRP A N 1
ATOM 739 C CA . TRP A 1 93 ? -15.125 -3.691 4.873 1.00 94.38 93 TRP A CA 1
ATOM 740 C C . TRP A 1 93 ? -14.565 -3.159 6.187 1.00 94.38 93 TRP A C 1
ATOM 742 O O . TRP A 1 93 ? -13.391 -2.797 6.260 1.00 94.38 93 TRP A O 1
ATOM 752 N N . CYS A 1 94 ? -15.411 -3.116 7.208 1.00 92.94 94 CYS A N 1
ATOM 753 C CA . CYS A 1 94 ? -15.125 -2.553 8.515 1.00 92.94 94 CYS A CA 1
ATOM 754 C C . CYS A 1 94 ? -15.334 -3.621 9.581 1.00 92.94 94 CYS A C 1
ATOM 756 O O . CYS A 1 94 ? -16.371 -4.277 9.624 1.00 92.94 94 CYS A O 1
ATOM 758 N N . GLN A 1 95 ? -14.366 -3.762 10.477 1.00 91.94 95 GLN A N 1
ATOM 759 C CA . GLN A 1 95 ? -14.457 -4.653 11.624 1.00 91.94 95 GLN A CA 1
ATOM 760 C C . GLN A 1 95 ? -13.793 -3.981 12.819 1.00 91.94 95 GLN A C 1
ATOM 762 O O . GLN A 1 95 ? -12.747 -3.344 12.681 1.00 91.94 95 GLN A O 1
ATOM 767 N N . MET A 1 96 ? -14.424 -4.095 13.982 1.00 90.12 96 MET A N 1
ATOM 768 C CA . MET A 1 96 ? -13.858 -3.599 15.228 1.00 90.12 96 MET A CA 1
ATOM 769 C C . MET A 1 96 ? -13.024 -4.696 15.868 1.00 90.12 96 MET A C 1
ATOM 771 O O . MET A 1 96 ? -13.408 -5.862 15.882 1.00 90.12 96 MET A O 1
ATOM 775 N N . PHE A 1 97 ? -11.885 -4.304 16.424 1.00 89.38 97 PHE A N 1
ATOM 776 C CA . PHE A 1 97 ? -10.996 -5.215 17.120 1.00 89.38 97 PHE A CA 1
ATOM 777 C C . PHE A 1 97 ? -10.744 -4.714 18.530 1.00 89.38 97 PHE A C 1
ATOM 779 O O . PHE A 1 97 ? -10.503 -3.526 18.754 1.00 89.38 97 PHE A O 1
ATOM 786 N N . LYS A 1 98 ? -10.734 -5.647 19.478 1.00 87.06 98 LYS A N 1
ATOM 787 C CA . LYS A 1 98 ? -10.236 -5.391 20.823 1.00 87.06 98 LYS A CA 1
ATOM 788 C C . LYS A 1 98 ? -8.760 -5.744 20.862 1.00 87.06 98 LYS A C 1
ATOM 790 O O . LYS A 1 98 ? -8.388 -6.902 20.690 1.00 87.06 98 LYS A O 1
ATOM 795 N N . ILE A 1 99 ? -7.924 -4.736 21.072 1.00 87.06 99 ILE A N 1
ATOM 796 C CA . ILE A 1 99 ? -6.490 -4.948 21.265 1.00 87.06 99 ILE A CA 1
ATOM 797 C C . ILE A 1 99 ? -6.229 -5.601 22.635 1.00 87.06 99 ILE A C 1
ATOM 799 O O . ILE A 1 99 ? -7.052 -5.451 23.548 1.00 87.06 99 ILE A O 1
ATOM 803 N N . PRO A 1 100 ? -5.099 -6.311 22.814 1.00 87.94 100 PRO A N 1
ATOM 804 C CA . PRO A 1 100 ? -4.742 -6.889 24.104 1.00 87.94 100 PRO A CA 1
ATOM 805 C C . PRO A 1 100 ? -4.698 -5.837 25.219 1.00 87.94 100 PRO A C 1
ATOM 807 O O . PRO A 1 100 ? -4.292 -4.694 25.008 1.00 87.94 100 PRO A O 1
ATOM 810 N N . VAL 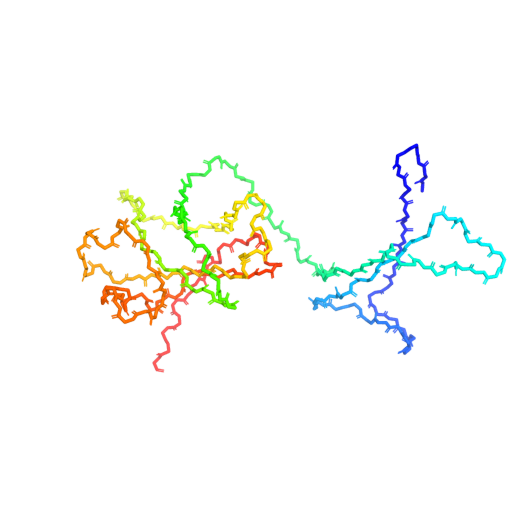A 1 101 ? -5.103 -6.235 26.426 1.00 86.31 101 VAL A N 1
ATOM 811 C CA . VAL A 1 101 ? -4.996 -5.379 27.611 1.00 86.31 101 VAL A CA 1
ATOM 812 C C . VAL A 1 101 ? -3.587 -5.502 28.177 1.00 86.31 101 VAL A C 1
ATOM 814 O O . VAL A 1 101 ? -3.133 -6.600 28.495 1.00 86.31 101 VAL A O 1
ATOM 817 N N . PHE A 1 102 ? -2.915 -4.366 28.340 1.00 86.12 102 PHE A N 1
ATOM 818 C CA . PHE A 1 102 ? -1.577 -4.288 28.916 1.00 86.12 102 PHE A CA 1
ATOM 819 C C . PHE A 1 102 ? -1.636 -3.700 30.329 1.00 86.12 102 PHE A C 1
ATOM 821 O O . PHE A 1 102 ? -2.463 -2.835 30.612 1.00 86.12 102 PHE A O 1
ATOM 828 N N . GLN A 1 103 ? -0.756 -4.162 31.223 1.00 91.69 103 GLN A N 1
ATOM 829 C CA . GLN A 1 103 ? -0.691 -3.656 32.604 1.00 91.69 103 GLN A CA 1
ATOM 830 C C . GLN A 1 103 ? -0.124 -2.234 32.694 1.00 91.69 103 GLN A C 1
ATOM 832 O O . GLN A 1 103 ? -0.400 -1.511 33.647 1.00 91.69 103 GLN A O 1
ATOM 837 N N . GLU A 1 104 ? 0.651 -1.833 31.691 1.00 92.12 104 GLU A N 1
ATOM 838 C CA . GLU A 1 104 ? 1.260 -0.515 31.582 1.00 92.12 104 GLU A CA 1
ATOM 839 C C . GLU A 1 104 ? 1.103 0.047 30.167 1.00 92.12 104 GLU A C 1
ATOM 841 O O . GLU A 1 104 ? 0.701 -0.650 29.228 1.00 92.12 104 GLU A O 1
ATOM 846 N N . LYS A 1 105 ? 1.411 1.334 30.003 1.00 88.62 105 LYS A N 1
ATOM 847 C CA . LYS A 1 105 ? 1.327 2.011 28.710 1.00 88.62 105 LYS A CA 1
ATOM 848 C C . LYS A 1 105 ? 2.408 1.482 27.765 1.00 88.62 105 LYS A C 1
ATOM 850 O O . LYS A 1 105 ? 3.590 1.562 28.074 1.00 88.62 105 LYS A O 1
ATOM 855 N N . HIS A 1 106 ? 1.990 1.033 26.586 1.00 86.56 106 HIS A N 1
ATOM 856 C CA . HIS A 1 106 ? 2.880 0.595 25.513 1.00 86.56 106 HIS A CA 1
ATOM 857 C C . HIS A 1 106 ? 2.799 1.547 24.319 1.00 86.56 106 HIS A C 1
ATOM 859 O O . HIS A 1 106 ? 1.776 2.197 24.097 1.00 86.56 106 HIS A O 1
ATOM 865 N N . HIS A 1 107 ? 3.878 1.619 23.540 1.00 86.25 107 HIS A N 1
ATOM 866 C CA . HIS A 1 107 ? 3.899 2.300 22.248 1.00 86.25 107 HIS A CA 1
ATOM 867 C C . HIS A 1 107 ? 3.940 1.260 21.130 1.00 86.25 107 HIS A C 1
ATOM 869 O O . HIS A 1 107 ? 4.790 0.369 21.133 1.00 86.25 107 HIS A O 1
ATOM 875 N N . VAL A 1 108 ? 3.043 1.397 20.155 1.00 86.38 108 VAL A N 1
ATOM 876 C CA . VAL A 1 108 ? 3.146 0.662 18.894 1.00 86.38 108 VAL A CA 1
ATOM 877 C C . VAL A 1 108 ? 4.239 1.339 18.072 1.00 86.38 108 VAL A C 1
ATOM 879 O O . VAL A 1 108 ? 4.137 2.517 17.754 1.00 86.38 108 VAL A O 1
ATOM 882 N N . ILE A 1 109 ? 5.313 0.612 17.773 1.00 83.88 109 ILE A N 1
ATOM 883 C CA . ILE A 1 109 ? 6.484 1.151 17.053 1.00 83.88 109 ILE A CA 1
ATOM 884 C C . ILE A 1 109 ? 6.572 0.660 15.606 1.00 83.88 109 ILE A C 1
ATOM 886 O O . ILE A 1 109 ? 7.376 1.160 14.818 1.00 83.88 109 ILE A O 1
ATOM 890 N N . LYS A 1 110 ? 5.743 -0.319 15.240 1.00 83.44 110 LYS A N 1
ATOM 891 C CA . LYS A 1 110 ? 5.717 -0.930 13.915 1.00 83.44 110 LYS A CA 1
ATOM 892 C C . LYS A 1 110 ? 4.310 -1.440 13.619 1.00 83.44 110 LYS A C 1
ATOM 894 O O . LYS A 1 110 ? 3.701 -2.078 14.472 1.00 83.44 110 LYS A O 1
ATOM 899 N N . VAL A 1 111 ? 3.836 -1.182 12.405 1.00 87.25 111 VAL A N 1
ATOM 900 C CA . VAL A 1 111 ? 2.611 -1.763 11.847 1.00 87.25 111 VAL A CA 1
ATOM 901 C C . VAL A 1 111 ? 2.933 -2.231 10.433 1.00 87.25 111 VAL A C 1
ATOM 903 O O . VAL A 1 111 ? 3.607 -1.524 9.681 1.00 87.25 111 VAL A O 1
ATOM 906 N N . GLU A 1 112 ? 2.486 -3.429 10.072 1.00 87.69 112 GLU A N 1
ATOM 907 C CA . GLU A 1 112 ? 2.687 -3.990 8.739 1.00 87.69 112 GLU A CA 1
ATOM 908 C C . GLU A 1 112 ? 1.391 -4.576 8.175 1.00 87.69 112 GLU A C 1
ATOM 910 O O . GLU A 1 112 ? 0.569 -5.090 8.935 1.00 87.69 112 GLU A O 1
ATOM 915 N N . PRO A 1 113 ? 1.168 -4.468 6.853 1.00 91.19 113 PRO A N 1
ATOM 916 C CA . PRO A 1 113 ? -0.006 -5.053 6.226 1.00 91.19 113 PRO A CA 1
ATOM 917 C C . PRO A 1 113 ? 0.105 -6.581 6.246 1.00 91.19 113 PRO A C 1
ATOM 919 O O . PRO A 1 113 ? 1.062 -7.151 5.720 1.00 91.19 113 PRO A O 1
ATOM 922 N N . LEU A 1 114 ? -0.907 -7.248 6.794 1.00 92.25 114 LEU A N 1
ATOM 923 C CA . LEU A 1 114 ? -1.044 -8.699 6.725 1.00 92.25 114 LEU A CA 1
ATOM 924 C C . LEU A 1 114 ? -2.106 -9.052 5.679 1.00 92.25 114 LEU A C 1
ATOM 926 O O . LEU A 1 114 ? -3.304 -8.974 5.941 1.00 92.25 114 LEU A O 1
ATOM 930 N N . ILE A 1 115 ? -1.661 -9.405 4.472 1.00 92.12 115 ILE A N 1
ATOM 931 C CA . ILE A 1 115 ? -2.536 -9.766 3.349 1.00 92.12 115 ILE A CA 1
ATOM 932 C C . ILE A 1 115 ? -2.365 -11.254 3.049 1.00 92.12 115 ILE A C 1
ATOM 934 O O . ILE A 1 115 ? -1.245 -11.750 2.921 1.00 92.12 115 ILE A O 1
ATOM 938 N N . GLN A 1 116 ? -3.482 -11.971 2.931 1.00 93.12 116 GLN A N 1
ATOM 939 C CA . GLN A 1 116 ? -3.475 -13.387 2.579 1.00 93.12 116 GLN A CA 1
ATOM 940 C C . GLN A 1 116 ? -2.850 -13.606 1.196 1.00 93.12 116 GLN A C 1
ATOM 942 O O . GLN A 1 116 ? -3.157 -12.895 0.237 1.00 93.12 116 GLN A O 1
ATOM 947 N N . ARG A 1 117 ? -2.008 -14.640 1.085 1.00 93.75 117 ARG A N 1
ATOM 948 C CA . ARG A 1 117 ? -1.368 -15.015 -0.180 1.00 93.75 117 ARG A CA 1
ATOM 949 C C . ARG A 1 117 ? -2.413 -15.253 -1.273 1.00 93.75 117 ARG A C 1
ATOM 951 O O . ARG A 1 117 ? -3.334 -16.043 -1.081 1.00 93.75 117 ARG A O 1
ATOM 958 N N . GLY A 1 118 ? -2.216 -14.628 -2.428 1.00 93.25 118 GLY A N 1
ATOM 959 C CA . GLY A 1 118 ? -3.125 -14.671 -3.574 1.00 93.25 118 GLY A CA 1
ATOM 960 C C . GLY A 1 118 ? -4.155 -13.537 -3.590 1.00 93.25 118 GLY A C 1
ATOM 961 O O . GLY A 1 118 ? -4.814 -13.342 -4.610 1.00 93.25 118 GLY A O 1
ATOM 962 N N . HIS A 1 119 ? -4.298 -12.777 -2.498 1.00 92.44 119 HIS A N 1
ATOM 963 C CA . HIS A 1 119 ? -5.236 -11.654 -2.392 1.00 92.44 119 HIS A CA 1
ATOM 964 C C . HIS A 1 119 ? -4.555 -10.282 -2.532 1.00 92.44 119 HIS A C 1
ATOM 966 O O . HIS A 1 119 ? -5.208 -9.249 -2.391 1.00 92.44 119 HIS A O 1
ATOM 972 N N . GLU A 1 120 ? -3.262 -10.232 -2.851 1.00 89.50 120 GLU A N 1
ATOM 973 C CA . GLU A 1 120 ? -2.474 -8.994 -2.941 1.00 89.50 120 GLU A CA 1
ATOM 974 C C . GLU A 1 120 ? -3.001 -8.030 -4.012 1.00 89.50 120 GLU A C 1
ATOM 976 O O . GLU A 1 120 ? -2.832 -6.820 -3.897 1.00 89.50 120 GLU A O 1
ATOM 981 N N . SER A 1 121 ? -3.666 -8.556 -5.044 1.00 89.25 121 SER A N 1
ATOM 982 C CA . SER A 1 121 ? -4.306 -7.751 -6.093 1.00 89.25 121 SER A CA 1
ATOM 983 C C . SER A 1 121 ? -5.695 -7.223 -5.716 1.00 89.25 121 SER A C 1
ATOM 985 O O . SER A 1 121 ? -6.212 -6.341 -6.398 1.00 89.25 121 SER A O 1
ATOM 987 N N . LEU A 1 122 ? -6.300 -7.754 -4.649 1.00 91.81 122 LEU A N 1
ATOM 988 C CA . LEU A 1 122 ? -7.663 -7.433 -4.221 1.00 91.81 122 LEU A CA 1
ATOM 989 C C . LEU A 1 122 ? -7.687 -6.308 -3.180 1.00 91.81 122 LEU A C 1
ATOM 991 O O . LEU A 1 122 ? -8.611 -5.495 -3.163 1.00 91.81 122 LEU A O 1
ATOM 995 N N . VAL A 1 123 ? -6.676 -6.250 -2.309 1.00 93.12 123 VAL A N 1
ATOM 996 C CA . VAL A 1 123 ? -6.594 -5.260 -1.228 1.00 93.12 123 VAL A CA 1
ATOM 997 C C . VAL A 1 123 ? -5.824 -4.028 -1.700 1.00 93.12 123 VAL A C 1
ATOM 999 O O . VAL A 1 123 ? -4.610 -4.070 -1.879 1.00 93.12 123 VAL A O 1
ATOM 1002 N N . HIS A 1 124 ? -6.528 -2.907 -1.873 1.00 94.12 124 HIS A N 1
ATOM 1003 C CA . HIS A 1 124 ? -5.917 -1.650 -2.324 1.00 94.12 124 HIS A CA 1
ATOM 1004 C C . HIS A 1 124 ? -5.544 -0.701 -1.174 1.00 94.12 124 HIS A C 1
ATOM 1006 O O . HIS A 1 124 ? -4.541 0.008 -1.265 1.00 94.12 124 HIS A O 1
ATOM 1012 N N . HIS A 1 125 ? -6.332 -0.699 -0.092 1.00 95.12 125 HIS A N 1
ATOM 1013 C CA . HIS A 1 125 ? -6.139 0.139 1.094 1.00 95.12 125 HIS A CA 1
ATOM 1014 C C . HIS A 1 125 ? -6.430 -0.642 2.375 1.00 95.12 125 HIS A C 1
ATOM 1016 O O . HIS A 1 125 ? -7.317 -1.493 2.393 1.00 95.12 125 HIS A O 1
ATOM 1022 N N . ILE A 1 126 ? -5.724 -0.299 3.452 1.00 95.25 126 ILE A N 1
ATOM 1023 C CA . ILE A 1 126 ? -6.010 -0.739 4.822 1.00 95.25 126 ILE A CA 1
ATOM 1024 C C . ILE A 1 126 ? -5.956 0.503 5.707 1.00 95.25 126 ILE A C 1
ATOM 1026 O O . ILE A 1 126 ? -4.976 1.244 5.669 1.00 95.25 126 ILE A O 1
ATOM 1030 N N . LEU A 1 127 ? -7.000 0.734 6.497 1.00 94.31 127 LEU A N 1
ATOM 1031 C CA . LEU A 1 127 ? -7.082 1.852 7.434 1.00 94.31 127 LEU A CA 1
ATOM 1032 C C . LEU A 1 127 ? -7.390 1.308 8.824 1.00 94.31 127 LEU A C 1
ATOM 1034 O O . LEU A 1 127 ? -8.264 0.456 8.971 1.00 94.31 127 LEU A O 1
ATOM 1038 N N . LEU A 1 128 ? -6.687 1.814 9.834 1.00 93.00 128 LEU A N 1
ATOM 1039 C CA . LEU A 1 128 ? -6.996 1.553 11.234 1.00 93.00 128 LEU A CA 1
ATOM 1040 C C . LEU A 1 128 ? -7.450 2.848 11.891 1.00 93.00 128 LEU A C 1
ATOM 1042 O O . LEU A 1 128 ? -6.781 3.881 11.789 1.00 93.00 128 LEU A O 1
ATOM 1046 N N . TYR A 1 129 ? -8.568 2.751 12.598 1.00 92.31 129 TYR A N 1
ATOM 1047 C CA . TYR A 1 129 ? -9.164 3.846 13.343 1.00 92.31 129 TYR A CA 1
ATOM 1048 C C . TYR A 1 129 ? -9.156 3.531 14.834 1.00 92.31 129 TYR A C 1
ATOM 1050 O O . TYR A 1 129 ? -9.337 2.384 15.243 1.00 92.31 129 TYR A O 1
ATOM 1058 N N . GLN A 1 130 ? -8.980 4.566 15.644 1.00 90.38 130 GLN A N 1
ATOM 1059 C CA . GLN A 1 130 ? -9.260 4.524 17.066 1.00 90.38 130 GLN A CA 1
ATOM 1060 C C . GLN A 1 130 ? -10.696 4.992 17.310 1.00 90.38 130 GLN A C 1
ATOM 1062 O O . GLN A 1 130 ? -11.105 6.048 16.827 1.00 90.38 130 GLN A O 1
ATOM 1067 N N . CYS A 1 131 ? -11.427 4.205 18.094 1.00 88.81 131 CYS A N 1
ATOM 1068 C CA . CYS A 1 131 ? -12.807 4.462 18.495 1.00 88.81 131 CYS A CA 1
ATOM 1069 C C . CYS A 1 131 ? -12.881 4.916 19.960 1.00 88.81 131 CYS A C 1
ATOM 1071 O O . CYS A 1 131 ? -11.928 4.729 20.726 1.00 88.81 131 CYS A O 1
ATOM 1073 N N . SER A 1 132 ? -14.016 5.487 20.372 1.00 85.19 132 SER A N 1
ATOM 1074 C CA . SER A 1 132 ? -14.285 5.724 21.797 1.00 85.19 132 SER A CA 1
ATOM 1075 C C . SER A 1 132 ? -14.480 4.392 22.539 1.00 85.19 132 SER A C 1
ATOM 1077 O O . SER A 1 132 ? -14.704 3.361 21.926 1.00 85.19 132 SER A O 1
ATOM 1079 N N . SER A 1 133 ? -14.414 4.367 23.869 1.00 76.75 133 SER A N 1
ATOM 1080 C CA . SER A 1 133 ? -14.655 3.139 24.653 1.00 76.75 133 SER A CA 1
ATOM 1081 C C . SER A 1 133 ? -16.132 2.917 25.017 1.00 76.75 133 SER A C 1
ATOM 1083 O O . SER A 1 133 ? -16.444 2.106 25.887 1.00 76.75 133 SER A O 1
ATOM 1085 N N . SER A 1 134 ? -17.057 3.655 24.398 1.00 72.19 134 SER A N 1
ATOM 1086 C CA . SER A 1 134 ? -18.457 3.752 24.827 1.00 72.19 134 SER A CA 1
ATOM 1087 C C . SER A 1 134 ? -19.406 2.854 24.023 1.00 72.19 134 SER A C 1
ATOM 1089 O O . SER A 1 134 ? -20.437 3.325 23.544 1.00 72.19 134 SER A O 1
ATOM 1091 N N . PHE A 1 135 ? -19.070 1.575 23.849 1.00 74.94 135 PHE A N 1
ATOM 1092 C CA . PHE A 1 135 ? -19.931 0.596 23.173 1.00 74.94 135 PHE A CA 1
ATOM 1093 C C . PHE A 1 135 ? -19.817 -0.801 23.798 1.00 74.94 135 PHE A C 1
ATOM 1095 O O . PHE A 1 135 ? -18.891 -1.093 24.550 1.00 74.94 135 PHE A O 1
ATOM 1102 N N . ASN A 1 136 ? -20.804 -1.654 23.519 1.00 77.88 136 ASN A N 1
ATOM 1103 C CA . ASN A 1 136 ? -20.857 -3.028 24.018 1.00 77.88 136 ASN A CA 1
ATOM 1104 C C . ASN A 1 136 ? -19.877 -3.920 23.240 1.00 77.88 136 ASN A C 1
ATOM 1106 O O . ASN A 1 136 ? -19.839 -3.848 22.016 1.00 77.88 136 ASN A O 1
ATOM 1110 N N . ASP A 1 137 ? -19.156 -4.809 23.924 1.00 81.12 137 ASP A N 1
ATOM 1111 C CA . ASP A 1 137 ? -18.249 -5.783 23.301 1.00 81.12 137 ASP A CA 1
ATOM 1112 C C . ASP A 1 137 ? -18.945 -6.671 22.243 1.00 81.12 137 ASP A C 1
ATOM 1114 O O . ASP A 1 137 ? -18.276 -7.203 21.365 1.00 81.12 137 ASP A O 1
ATOM 1118 N N . SER A 1 138 ? -20.281 -6.775 22.238 1.00 76.62 138 SER A N 1
ATOM 1119 C CA . SER A 1 138 ? -21.033 -7.514 21.212 1.00 76.62 138 SER A CA 1
ATOM 1120 C C . SER A 1 138 ? -20.840 -7.006 19.774 1.00 76.62 138 SER A C 1
ATOM 1122 O O . SER A 1 138 ? -21.167 -7.729 18.837 1.00 76.62 138 SER A O 1
ATOM 1124 N N . VAL A 1 139 ? -20.354 -5.772 19.567 1.00 79.62 139 VAL A N 1
ATOM 1125 C CA . VAL A 1 139 ? -20.040 -5.258 18.216 1.00 79.62 139 VAL A CA 1
ATOM 1126 C C . VAL A 1 139 ? -18.685 -5.737 17.680 1.00 79.62 139 VAL A C 1
ATOM 1128 O O . VAL A 1 139 ? -18.380 -5.514 16.513 1.00 79.62 139 VAL A O 1
ATOM 1131 N N . LEU A 1 140 ? -17.870 -6.393 18.512 1.00 80.50 140 LEU A N 1
ATOM 1132 C CA . LEU A 1 140 ? -16.532 -6.869 18.143 1.00 80.50 140 LEU A CA 1
ATOM 1133 C C . LEU A 1 140 ? -16.561 -8.168 17.324 1.00 80.50 140 LEU A C 1
ATOM 1135 O O . LEU A 1 140 ? -15.603 -8.466 16.614 1.00 80.50 140 LEU A O 1
ATOM 1139 N N . ASP A 1 141 ? -17.647 -8.935 17.417 1.00 71.44 141 ASP A N 1
ATOM 1140 C CA . ASP A 1 141 ? -17.721 -10.294 16.869 1.00 71.44 141 ASP A CA 1
ATOM 1141 C C . ASP A 1 141 ? -18.024 -10.339 15.360 1.00 71.44 141 ASP A C 1
ATOM 1143 O O . ASP A 1 141 ? -17.917 -11.402 14.746 1.00 71.44 141 ASP A O 1
ATOM 1147 N N . TYR A 1 142 ? -18.398 -9.212 14.738 1.00 74.94 142 TYR A N 1
ATOM 1148 C CA . TYR A 1 142 ? -18.881 -9.194 13.354 1.00 74.94 142 TYR A CA 1
ATOM 1149 C C . TYR A 1 142 ? -18.300 -8.039 12.533 1.00 74.94 142 TYR A C 1
ATOM 1151 O O . TYR A 1 142 ? -18.339 -6.871 12.921 1.00 74.94 142 TYR A O 1
ATOM 1159 N N . GLY A 1 143 ? -17.779 -8.380 11.354 1.00 87.62 143 GLY A N 1
ATOM 1160 C CA . GLY A 1 143 ? -17.449 -7.411 10.315 1.00 87.62 143 GLY A CA 1
ATOM 1161 C C . GLY A 1 143 ? -18.689 -6.996 9.521 1.00 87.62 143 GLY A C 1
ATOM 1162 O O . GLY A 1 143 ? -19.628 -7.773 9.347 1.00 87.62 143 GLY A O 1
ATOM 1163 N N . HIS A 1 144 ? -18.674 -5.770 9.012 1.00 88.19 144 HIS A N 1
ATOM 1164 C CA . HIS A 1 144 ? -19.745 -5.191 8.217 1.00 88.19 144 HIS A CA 1
ATOM 1165 C C . HIS A 1 144 ? -19.185 -4.487 6.987 1.00 88.19 144 HIS A C 1
ATOM 1167 O O . HIS A 1 144 ? -18.077 -3.948 6.994 1.00 88.19 144 HIS A O 1
ATOM 1173 N N . GLU A 1 145 ? -19.992 -4.413 5.934 1.00 90.75 145 GLU A N 1
ATOM 1174 C CA . GLU A 1 145 ? -19.727 -3.442 4.884 1.00 90.75 145 GLU A CA 1
ATOM 1175 C C . GLU A 1 145 ? -19.813 -2.026 5.470 1.00 90.75 145 GLU A C 1
ATOM 1177 O O . GLU A 1 145 ? -20.816 -1.654 6.086 1.00 90.75 145 GLU A O 1
ATOM 1182 N N . CYS A 1 146 ? -18.749 -1.243 5.290 1.00 90.69 146 CYS A N 1
ATOM 1183 C CA . CYS A 1 146 ? -18.710 0.134 5.760 1.00 90.69 146 CYS A CA 1
ATOM 1184 C C . CYS A 1 146 ? -19.795 0.962 5.062 1.00 90.69 146 CYS A C 1
ATOM 1186 O O . CYS A 1 146 ? -20.082 0.753 3.883 1.00 90.69 146 CYS A O 1
ATOM 1188 N N . TYR A 1 147 ? -20.352 1.946 5.770 1.00 88.12 147 TYR A N 1
ATOM 1189 C CA . TYR A 1 147 ? -21.376 2.868 5.252 1.00 88.12 147 TYR A CA 1
ATOM 1190 C C . TYR A 1 147 ? -22.704 2.204 4.857 1.00 88.12 147 TYR A C 1
ATOM 1192 O O . TYR A 1 147 ? -23.581 2.856 4.289 1.00 88.12 147 TYR A O 1
ATOM 1200 N N . HIS A 1 148 ? -22.881 0.917 5.160 1.00 88.19 148 HIS A N 1
ATOM 1201 C CA . HIS A 1 148 ? -24.154 0.248 4.960 1.00 88.19 148 HIS A CA 1
ATOM 1202 C C . HIS A 1 148 ? -25.182 0.754 5.994 1.00 88.19 148 HIS A C 1
ATOM 1204 O O . HIS A 1 148 ? -24.830 0.891 7.165 1.00 88.19 148 HIS A O 1
ATOM 1210 N N . PRO A 1 149 ? -26.465 0.968 5.636 1.00 87.19 149 PRO A N 1
ATOM 1211 C CA . PRO A 1 149 ? -27.481 1.465 6.577 1.00 87.19 149 PRO A CA 1
ATOM 1212 C C . PRO A 1 149 ? -27.685 0.611 7.839 1.00 87.19 149 PRO A C 1
ATOM 1214 O O . PRO A 1 149 ? -28.159 1.109 8.850 1.00 87.19 149 PRO A O 1
ATOM 1217 N N . ASN A 1 150 ? -27.327 -0.675 7.776 1.00 84.75 150 ASN A N 1
ATOM 1218 C CA . ASN A 1 150 ? -27.416 -1.615 8.904 1.00 84.75 150 ASN A CA 1
ATOM 1219 C C . ASN A 1 150 ? -26.122 -1.699 9.738 1.00 84.75 150 ASN A C 1
ATOM 1221 O O . ASN A 1 150 ? -25.968 -2.630 10.527 1.00 84.75 150 ASN A O 1
ATOM 1225 N N . MET A 1 151 ? -25.158 -0.807 9.512 1.00 86.88 151 MET A N 1
ATOM 1226 C CA . MET A 1 151 ? -23.919 -0.769 10.283 1.00 86.88 151 MET A CA 1
ATOM 1227 C C . MET A 1 151 ? -24.205 -0.259 11.705 1.00 86.88 151 MET A C 1
ATOM 1229 O O . MET A 1 151 ? -24.932 0.722 11.847 1.00 86.88 151 MET A O 1
ATOM 1233 N N . PRO A 1 152 ? -23.657 -0.885 12.761 1.00 88.38 152 PRO A N 1
ATOM 1234 C CA . PRO A 1 152 ? -23.877 -0.417 14.126 1.00 88.38 152 PRO A CA 1
ATOM 1235 C C . PRO A 1 152 ? -23.344 1.004 14.356 1.00 88.38 152 PRO A C 1
ATOM 1237 O O . PRO A 1 152 ? -22.214 1.311 13.972 1.00 88.38 152 PRO A O 1
ATOM 1240 N N . ASP A 1 153 ? -24.098 1.827 15.090 1.00 88.69 153 ASP A N 1
ATOM 1241 C CA . ASP A 1 153 ? -23.714 3.211 15.425 1.00 88.69 153 ASP A CA 1
ATOM 1242 C C . ASP A 1 153 ? -22.360 3.307 16.151 1.00 88.69 153 ASP A C 1
ATOM 1244 O O . ASP A 1 153 ? -21.686 4.332 16.085 1.00 88.69 153 ASP A O 1
ATOM 1248 N N . ALA A 1 154 ? -21.919 2.227 16.809 1.00 88.25 154 ALA A N 1
ATOM 1249 C CA . ALA A 1 154 ? -20.616 2.148 17.467 1.00 88.25 154 ALA A CA 1
ATOM 1250 C C . ALA A 1 154 ? -19.446 2.498 16.528 1.00 88.25 154 ALA A C 1
ATOM 1252 O O . ALA A 1 154 ? -18.491 3.146 16.957 1.00 88.25 154 ALA A O 1
ATOM 1253 N N . PHE A 1 155 ? -19.537 2.142 15.243 1.00 88.69 155 PHE A N 1
ATOM 1254 C CA . PHE A 1 155 ? -18.500 2.446 14.257 1.00 88.69 155 PHE A CA 1
ATOM 1255 C C . PHE A 1 155 ? -18.372 3.947 13.952 1.00 88.69 155 PHE A C 1
ATOM 1257 O O . PHE A 1 155 ? -17.308 4.387 13.523 1.00 88.69 155 PHE A O 1
ATOM 1264 N N . LEU A 1 156 ? -19.412 4.750 14.210 1.00 88.19 156 LEU A N 1
ATOM 1265 C CA . LEU A 1 156 ? -19.370 6.205 14.017 1.00 88.19 156 LEU A CA 1
ATOM 1266 C C . LEU A 1 156 ? -18.427 6.893 15.010 1.00 88.19 156 LEU A C 1
ATOM 1268 O O . LEU A 1 156 ? -17.989 8.008 14.765 1.00 88.19 156 LEU A O 1
ATOM 1272 N N . THR A 1 157 ? -18.076 6.222 16.110 1.00 89.44 157 THR A N 1
ATOM 1273 C CA . THR A 1 157 ? -17.137 6.748 17.114 1.00 89.44 157 THR A CA 1
ATOM 1274 C C . THR A 1 157 ? -15.668 6.638 16.696 1.00 89.44 157 THR A C 1
ATOM 1276 O O . THR A 1 157 ? -14.783 7.144 17.388 1.00 89.44 157 THR A O 1
ATOM 1279 N N . CYS A 1 158 ? -15.392 5.945 15.591 1.00 89.06 158 CYS A N 1
ATOM 1280 C CA . CYS A 1 158 ? -14.054 5.656 15.095 1.00 89.06 158 CYS A CA 1
ATOM 1281 C C . CYS A 1 158 ? -13.555 6.774 14.169 1.00 89.06 158 CYS A C 1
ATOM 1283 O O . CYS A 1 158 ? -13.480 6.601 12.956 1.00 89.06 158 CYS A O 1
ATOM 1285 N N . GLU A 1 159 ? -13.229 7.937 14.732 1.00 86.81 159 GLU A N 1
ATOM 1286 C CA . GLU A 1 159 ? -12.923 9.147 13.948 1.00 86.81 159 GLU A CA 1
ATOM 1287 C C . GLU A 1 159 ? -11.419 9.376 13.721 1.00 86.81 159 GLU A C 1
ATOM 1289 O O . GLU A 1 159 ? -11.020 10.042 12.764 1.00 86.81 159 GLU A O 1
ATOM 1294 N N . THR A 1 160 ? -10.559 8.799 14.564 1.00 90.50 160 THR A N 1
ATOM 1295 C CA . THR A 1 160 ? -9.114 9.067 14.530 1.00 90.50 160 THR A CA 1
ATOM 1296 C C . THR A 1 160 ? -8.378 7.994 13.740 1.00 90.50 160 THR A C 1
ATOM 1298 O O . THR A 1 160 ? -8.278 6.855 14.191 1.00 90.50 160 THR A O 1
ATOM 1301 N N . VAL A 1 161 ? -7.802 8.351 12.590 1.00 91.38 161 VAL A N 1
ATOM 1302 C CA . VAL A 1 161 ? -6.921 7.451 11.826 1.00 91.38 161 VAL A CA 1
ATOM 1303 C C . VAL A 1 161 ? -5.596 7.287 12.570 1.00 91.38 161 VAL A C 1
ATOM 1305 O O . VAL A 1 161 ? -4.855 8.252 12.738 1.00 91.38 161 VAL A O 1
ATOM 1308 N N . ILE A 1 162 ? -5.278 6.060 12.979 1.00 90.44 162 ILE A N 1
ATOM 1309 C CA . ILE A 1 162 ? -4.004 5.730 13.642 1.00 90.44 162 ILE A CA 1
ATOM 1310 C C . ILE A 1 162 ? -2.984 5.126 12.676 1.00 90.44 162 ILE A C 1
ATOM 1312 O O . ILE A 1 162 ? -1.780 5.205 12.911 1.00 90.44 162 ILE A O 1
ATOM 1316 N N . PHE A 1 163 ? -3.450 4.521 11.584 1.00 91.50 163 PHE A N 1
ATOM 1317 C CA . PHE A 1 163 ? -2.593 3.940 10.561 1.00 91.50 163 PHE A CA 1
ATOM 1318 C C . PHE A 1 163 ? -3.320 3.876 9.221 1.00 91.50 163 PHE A C 1
ATOM 1320 O O . PHE A 1 163 ? -4.525 3.624 9.158 1.00 91.50 163 PHE A O 1
ATOM 1327 N N . ALA A 1 164 ? -2.559 4.066 8.148 1.00 92.31 164 ALA A N 1
ATOM 1328 C CA . ALA A 1 164 ? -3.034 3.925 6.788 1.00 92.31 164 ALA A CA 1
ATOM 1329 C C . ALA A 1 164 ? -1.980 3.220 5.939 1.00 92.31 164 ALA A C 1
ATOM 1331 O O . ALA A 1 164 ? -0.788 3.517 6.016 1.00 92.31 164 ALA A O 1
ATOM 1332 N N . TRP A 1 165 ? -2.444 2.317 5.089 1.00 93.38 165 TRP A N 1
ATOM 1333 C CA . TRP A 1 165 ? -1.647 1.638 4.086 1.00 93.38 165 TRP A CA 1
ATOM 1334 C C . TRP A 1 165 ? -2.386 1.641 2.750 1.00 93.38 165 TRP A C 1
ATOM 1336 O O . TRP A 1 165 ? -3.618 1.589 2.691 1.00 93.38 165 TRP A O 1
ATOM 1346 N N . ALA A 1 166 ? -1.621 1.698 1.667 1.00 91.44 166 ALA A N 1
ATOM 1347 C CA . ALA A 1 166 ? -2.111 1.579 0.305 1.00 91.44 166 ALA A CA 1
ATOM 1348 C C . ALA A 1 166 ? -1.135 0.743 -0.526 1.00 91.44 166 ALA A C 1
ATOM 1350 O O . ALA A 1 166 ? 0.024 0.570 -0.137 1.00 91.44 166 ALA A O 1
ATOM 1351 N N . ILE A 1 167 ? -1.587 0.272 -1.689 1.00 87.81 167 ILE A N 1
ATOM 1352 C CA . ILE A 1 167 ? -0.745 -0.470 -2.630 1.00 87.81 167 ILE A CA 1
ATOM 1353 C C . ILE A 1 167 ? 0.594 0.244 -2.892 1.00 87.81 167 ILE A C 1
ATOM 1355 O O . ILE A 1 167 ? 0.655 1.455 -3.108 1.00 87.81 167 ILE A O 1
ATOM 1359 N N . GLY A 1 168 ? 1.688 -0.520 -2.861 1.00 80.94 168 GLY A N 1
ATOM 1360 C CA . GLY 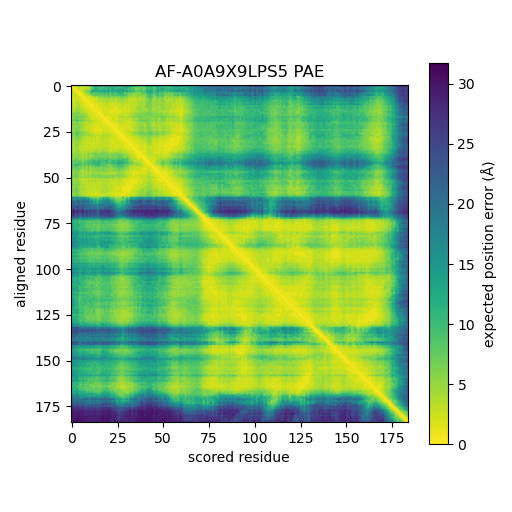A 1 168 ? 3.051 0.009 -2.987 1.00 80.94 168 GLY A CA 1
ATOM 1361 C C . GLY A 1 168 ? 3.637 0.588 -1.694 1.00 80.94 168 GLY A C 1
ATOM 1362 O O . GLY A 1 168 ? 4.825 0.898 -1.669 1.00 80.94 168 GLY A O 1
ATOM 1363 N N . GLY A 1 169 ? 2.849 0.697 -0.620 1.00 79.50 169 GLY A N 1
ATOM 1364 C CA . GLY A 1 169 ? 3.341 1.013 0.716 1.00 79.50 169 GLY A CA 1
ATOM 1365 C C . GLY A 1 169 ? 4.159 -0.143 1.288 1.00 79.50 169 GLY A C 1
ATOM 1366 O O . GLY A 1 169 ? 3.703 -1.286 1.328 1.00 79.50 169 GLY A O 1
ATOM 1367 N N . GLU A 1 170 ? 5.370 0.151 1.742 1.00 73.69 170 GLU A N 1
ATOM 1368 C CA . GLU A 1 170 ? 6.212 -0.811 2.451 1.00 73.69 170 GLU A CA 1
ATOM 1369 C C . GLU A 1 170 ? 5.982 -0.725 3.965 1.00 73.69 170 GLU A C 1
ATOM 1371 O O . GLU A 1 170 ? 5.366 0.216 4.467 1.00 73.69 170 GLU A O 1
ATOM 1376 N N . VAL A 1 171 ? 6.519 -1.696 4.704 1.00 69.56 171 VAL A N 1
ATOM 1377 C CA . VAL A 1 171 ? 6.576 -1.644 6.168 1.00 69.56 171 VAL A CA 1
ATOM 1378 C C . VAL A 1 171 ? 7.295 -0.367 6.604 1.00 69.56 171 VAL A C 1
ATOM 1380 O O . VAL A 1 171 ? 8.447 -0.134 6.218 1.00 69.56 171 VAL A O 1
ATOM 1383 N N . GLY A 1 172 ? 6.607 0.443 7.406 1.00 59.47 172 GLY A N 1
ATOM 1384 C CA . GLY A 1 172 ? 7.122 1.688 7.958 1.00 59.47 172 GLY A CA 1
ATOM 1385 C C . GLY A 1 172 ? 7.192 1.627 9.486 1.00 59.47 172 GLY A C 1
ATOM 1386 O O . GLY A 1 172 ? 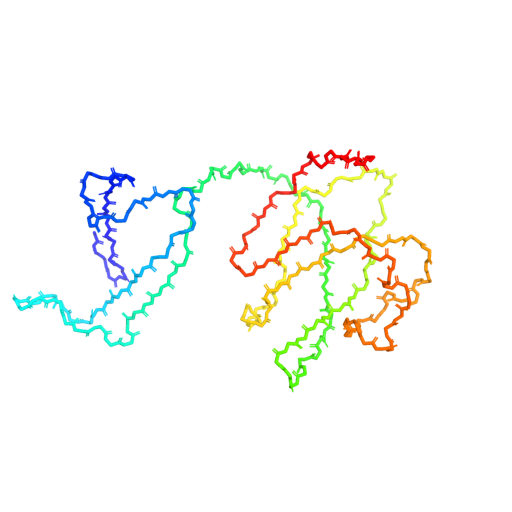6.307 1.034 10.110 1.00 59.47 172 GLY A O 1
ATOM 1387 N N . PRO A 1 173 ? 8.221 2.220 10.115 1.00 58.91 173 PRO A N 1
ATOM 1388 C CA . PRO A 1 173 ? 8.176 2.475 11.548 1.00 58.91 173 PRO A CA 1
ATOM 1389 C C . PRO A 1 173 ? 7.007 3.418 11.854 1.00 58.91 173 PRO A C 1
ATOM 1391 O O . PRO A 1 173 ? 6.726 4.341 11.086 1.00 58.91 173 PRO A O 1
ATOM 1394 N N . MET A 1 174 ? 6.329 3.203 12.980 1.00 56.69 174 MET A N 1
ATOM 1395 C CA . MET A 1 174 ? 5.378 4.196 13.470 1.00 56.69 174 MET A CA 1
ATOM 1396 C C . MET A 1 174 ? 6.200 5.376 13.996 1.00 56.69 174 MET A C 1
ATOM 1398 O O . MET A 1 174 ? 7.071 5.189 14.846 1.00 56.69 174 MET A O 1
ATOM 1402 N N . ILE A 1 175 ? 5.981 6.578 13.458 1.00 52.59 175 ILE A N 1
ATOM 1403 C CA . ILE A 1 175 ? 6.679 7.779 13.927 1.00 52.59 175 ILE A CA 1
ATOM 1404 C C . ILE A 1 175 ? 6.233 8.017 15.374 1.00 52.59 175 ILE A C 1
ATOM 1406 O O . ILE A 1 175 ? 5.096 8.407 15.626 1.00 52.59 175 ILE A O 1
ATOM 1410 N N . THR A 1 176 ? 7.125 7.760 16.331 1.00 40.12 176 THR A N 1
ATOM 1411 C CA . THR A 1 176 ? 6.858 7.897 17.774 1.00 40.12 176 THR A CA 1
ATOM 1412 C C . THR A 1 176 ? 6.692 9.352 18.222 1.00 40.12 176 THR A C 1
ATOM 1414 O O . THR A 1 176 ? 6.337 9.602 19.369 1.00 40.12 176 THR A O 1
ATOM 1417 N N . GLU A 1 177 ? 6.910 10.311 17.319 1.00 35.03 177 GLU A N 1
ATOM 1418 C CA . GLU A 1 177 ? 6.662 11.742 17.504 1.00 35.03 177 GLU A CA 1
ATOM 1419 C C . GLU A 1 177 ? 5.362 12.193 16.816 1.00 35.03 177 GLU A C 1
ATOM 1421 O O . GLU A 1 177 ? 5.322 13.216 16.134 1.00 35.03 177 GLU A O 1
ATOM 1426 N N . MET A 1 178 ? 4.253 11.467 16.998 1.00 36.50 178 MET A N 1
ATOM 1427 C CA . MET A 1 178 ? 2.936 12.091 16.824 1.00 36.50 178 MET A CA 1
ATOM 1428 C C . MET A 1 178 ? 2.702 13.047 18.000 1.00 36.50 178 MET A C 1
ATOM 1430 O O . MET A 1 178 ? 2.001 12.740 18.963 1.00 36.50 178 MET A O 1
ATOM 1434 N N . GLY A 1 179 ? 3.353 14.211 17.951 1.00 30.31 179 GLY A N 1
ATOM 1435 C CA . GLY A 1 179 ? 2.975 15.346 18.773 1.00 30.31 179 GLY A CA 1
ATOM 1436 C C . GLY A 1 179 ? 1.516 15.670 18.476 1.00 30.31 179 GLY A C 1
ATOM 1437 O O . GLY A 1 179 ? 1.160 15.939 17.330 1.00 30.31 179 GLY A O 1
ATOM 1438 N N . HIS A 1 180 ? 0.668 15.610 19.501 1.00 30.12 180 HIS A N 1
ATOM 1439 C CA . HIS A 1 180 ? -0.667 16.195 19.470 1.00 30.12 180 HIS A CA 1
ATOM 1440 C C . HIS A 1 180 ? -0.532 17.685 19.116 1.00 30.12 180 HIS A C 1
ATOM 1442 O O . HIS A 1 180 ? -0.385 18.531 19.996 1.00 30.12 180 HIS A O 1
ATOM 1448 N N . TYR A 1 181 ? -0.581 18.030 17.831 1.00 25.62 181 TYR A N 1
ATOM 1449 C CA . TYR A 1 181 ? -0.872 19.393 17.414 1.00 25.62 181 TYR A CA 1
ATOM 1450 C C . TYR A 1 181 ? -2.383 19.568 17.530 1.00 25.62 181 TYR A C 1
ATOM 1452 O O . TYR A 1 181 ? -3.146 19.307 16.604 1.00 25.62 181 TYR A O 1
ATOM 1460 N N . SER A 1 182 ? -2.811 19.955 18.732 1.00 24.00 182 SER A N 1
ATOM 1461 C CA . SER A 1 182 ? -4.103 20.594 18.943 1.00 24.00 182 SER A CA 1
ATOM 1462 C C . SER A 1 182 ? -4.095 21.899 18.151 1.00 24.00 182 SER A C 1
ATOM 1464 O O . SER A 1 182 ? -3.494 22.878 18.590 1.00 24.00 182 SER A O 1
ATOM 1466 N N . TRP A 1 183 ? -4.736 21.916 16.987 1.00 26.19 183 TRP A N 1
ATOM 1467 C CA . TRP A 1 183 ? -5.159 23.171 16.377 1.00 26.19 183 TRP A CA 1
ATOM 1468 C C . TRP A 1 183 ? -6.330 23.700 17.212 1.00 26.19 183 TRP A C 1
ATOM 1470 O O . TRP A 1 183 ? -7.386 23.070 17.259 1.00 26.19 183 TRP A O 1
ATOM 1480 N N . LEU A 1 184 ? -6.090 24.792 17.943 1.00 31.94 184 LEU A N 1
ATOM 1481 C CA . LEU A 1 184 ? -7.155 25.710 18.356 1.00 31.94 184 LEU A CA 1
ATOM 1482 C C . LEU A 1 184 ? -7.667 26.468 17.128 1.00 31.94 184 LEU A C 1
ATOM 1484 O O . LEU A 1 184 ? -6.823 26.778 16.253 1.00 31.94 184 LEU A O 1
#

Mean predicted aligned error: 9.67 Å

InterPro domains:
  IPR000323 Copper type II, ascorbate-dependent monooxygenase, N-terminal [PF01082] (76-171)
  IPR000945 Dopamine beta-hydroxylase-like [PTHR10157] (1-170)
  IPR005018 DOMON domain [PS50836] (1-37)
  IPR008977 PHM/PNGase F domain superfamily [SSF49742] (68-172)
  IPR028460 Tyramine beta-hydroxylase/Dopamine beta-hydroxylase [PR00767] (9-27)
  IPR028460 Tyramine beta-hydroxylase/Dopamine beta-hydroxylase [PR00767] (92-112)
  IPR028460 Tyramine beta-hydroxylase/Dopamine beta-hydroxylase [PR00767] (114-132)
  IPR028460 Tyramine beta-hydroxylase/Dopamine beta-hydroxylase [PR00767] (161-180)
  IPR036939 Copper type II, ascorbate-dependent monooxygenase, N-terminal domain superfamily [G3DSA:2.60.120.310] (62-181)
  IPR045266 Copper-dependent monooxygenases, DOMON domain [cd09631] (1-54)

Secondary structure (DSSP, 8-state):
-B-SS-B-------SS-S-TTS----SS-EEEEEE--SS--BTTBPPP-TT-EEEEEE-SSPPP------S----------S----SSS---EE----PPP-SS-----EE-----TT-TTT--EEEEEE--S-S-GGGSS--EETT-TTS-GGGGG--EEEEEEETTPPPEE--S--------

Solvent-accessible surface area (backbone atoms only — not comparable to full-atom values): 13047 Å² total; per-residue (Å²): 92,77,57,103,86,51,75,54,84,85,85,86,78,75,52,67,71,95,53,89,87,57,83,66,62,56,79,54,78,42,77,45,73,51,70,50,60,96,66,80,72,51,97,91,44,75,71,86,36,81,81,45,53,52,72,48,79,41,58,84,60,61,75,84,75,80,76,76,82,70,70,95,72,91,82,85,86,90,76,88,74,89,76,80,84,70,100,61,97,77,84,54,78,41,67,53,79,84,73,87,89,66,99,63,95,80,80,78,55,65,61,68,90,86,69,61,91,91,43,69,88,73,57,57,69,50,76,41,61,47,57,66,90,86,64,67,75,80,59,47,84,52,71,40,56,54,92,42,92,86,51,65,73,68,62,74,48,42,75,45,78,78,45,79,47,43,73,91,62,70,80,46,71,42,72,88,77,72,68,84,78,76,81,126

Foldseek 3Di:
DDDPPDDDDDDDDDQDDPDPVDDHQDQDKDKDKDADDPDDADPVGDDDRPPRIDIDIDRPPDPDDPPPPDDPDDDDDDDDPPDDDDPDDDFDKDADADDDDDPDDDDQFWDFDDDDPPCLVVDFKDWDFDFDPPDDCVRRPDMDTPPDPPRDPRVVRRDGTQDMDGPPDGIDTRPPPPDPPPDD

Organism: Gulo gulo (NCBI:txid48420)